Protein 2O8L (pdb70)

Foldseek 3Di:
DAFPQAAKDWDQVQQPPLNQQWKWKWQQDVVHTAIAIWGFFAQFKIKFFQVNCVVNVPPQQSIKIAGSQAADVRGPLDIWTWDDKAHDPDPFGMIMTGTQQDPVRGTSCVSGPGAAAEQCPPADWFAKKWFWHFAPVDHGRIIMIWIFTWHDDDQQKTWTRTDGHRNHGHTFIAGPVSHGQFGWHADDPHPTTMTGGCYPVNVVVCVVPHVGGHYD

B-factor: mean 10.42, std 6.68, range [2.0, 49.7]

Solvent-accessible surface area: 8865 Å² total; per-residue (Å²): 38,81,8,138,42,73,46,34,90,73,19,88,83,2,63,92,57,39,39,6,4,0,0,2,0,31,0,73,12,137,118,38,75,72,61,0,0,0,0,0,0,0,80,36,3,0,0,0,0,37,61,0,5,70,14,8,127,69,66,34,84,7,0,49,0,21,0,0,0,39,57,111,110,54,50,64,24,30,24,4,41,0,80,98,47,42,94,6,107,25,171,15,31,0,0,1,0,57,8,28,63,24,170,119,118,107,38,0,8,108,43,9,156,33,6,34,0,5,62,16,96,114,21,104,57,98,43,81,4,23,0,0,0,3,4,37,76,56,89,72,3,4,0,34,22,2,70,10,81,0,65,66,48,134,53,50,38,1,36,0,44,0,0,1,20,62,3,3,11,0,0,0,0,1,18,126,131,61,19,0,0,0,0,2,79,17,21,51,89,132,120,39,0,0,1,3,19,0,33,112,74,0,35,75,20,0,103,155,37,2,157,54,20,75,25,77

InterPro domains:
  IPR000126 Serine proteases, V8 family, serine active site [PS00673] (232-242)
  IPR008256 Peptidase S1B [PR00839] (76-93)
  IPR008256 Peptidase S1B [PR00839] (104-121)
  IPR008256 Peptidase S1B [PR00839] (193-206)
  IPR008256 Peptidase S1B [PR00839] (226-242)
  IPR008256 Peptidase S1B [PR00839] (243-255)
  IPR008353 Peptidase S1B, exfoliative toxin [PR01774] (89-110)
  IPR008353 Peptidase S1B, exfoliative toxin [PR01774] (111-135)
  IPR008353 Peptidase S1B, exfoliative toxin [PR01774] (228-252)
  IPR009003 Peptidase S1, PA clan [SSF50494] (70-282)
  IPR028301 Serine proteases, V8 family, histidine active site [PS00672] (105-119)
  IPR050966 Glutamyl Endopeptidase [PTHR15462] (18-284)

Secondary structure (DSSP, 8-state):
---S---EEEESSTTSGGGTTEEEEEEEETTEEEEEEEEEEETTEEEE-HHHHHTTTT-GGGEEEEET--BTTB-TT--EEEEEEEE-SSSS--EEEEE---TTS--TTTSSPPPEEP--TT--TT-EEEEEE--TTSSTT-EEEEEEEEEEEETTEEEES----TT-TTPEEE-TTS-EEEEEEEEETTTEEEEEE--HHHHHHHHHH-TT-EE-

Sequence (216 aa):
VILPNNDRHQITDTTNGHYAPVTYIQVEAPTGTFIASGVVVGKDTLLTNKHVVDATHGDPHALKAFPSAINQDNYPNGGFTAEQITKYSGEGDLAIVKFSPNEQNKHIGEVVKPATMSNNAETQTNQNITVTGYPGDKPVATMWESKGKITYLKGEAMQYDLSTTGGNSGSPVFNEKNEVIGIHWGGVPNEFNGAVFINENVRNFLKQNIEDINFA

Radius of gyration: 15.1 Å; Cα contacts (8 Å, |Δi|>4): 658; chains: 1; bounding box: 34×36×38 Å

Nearest PDB structures (foldseek):
  1wcz-assembly1_A  TM=1.001E+00  e=1.487E-41  Staphylococcus aureus
  1qy6-assembly1_A  TM=9.953E-01  e=3.955E-41  Staphylococcus aureus subsp. aureus Mu50
  4jcn-assembly1_A  TM=9.914E-01  e=9.455E-33  Staphylococcus epidermidis ATCC 12228
  6u1b-assembly1_A  TM=9.912E-01  e=2.023E-32  Staphylococcus epidermidis ATCC 12228
  6q24-assembly1_A  TM=9.759E-01  e=2.901E-31  Staphylococcus epidermidis ATCC 12228

CATH classification: 2.40.10.10 (+1 more: 2.40.10.10)

Organism: Staphylococcus aureus (strain Mu50 / ATCC 700699) (NCBI:txid158878)

Structure (mmCIF, N/CA/C/O backbone):
data_2O8L
#
_entry.id   2O8L
#
_cell.length_a   59.430
_cell.length_b   59.430
_cell.length_c   214.010
_cell.angle_alpha   90.00
_cell.angle_beta   90.00
_cell.angle_gamma   120.00
#
_symmetry.space_group_name_H-M   'P 65 2 2'
#
loop_
_entity.id
_entity.type
_entity.pdbx_description
1 polymer 'V8 protease'
2 non-polymer 'POTASSIUM ION'
3 water water
#
loop_
_atom_site.group_PDB
_atom_site.id
_atom_site.type_symbol
_atom_site.label_atom_id
_atom_site.label_alt_id
_atom_site.label_comp_id
_atom_site.label_asym_id
_atom_site.label_entity_id
_atom_site.label_seq_id
_atom_site.pdbx_PDB_ins_code
_atom_site.Cartn_x
_atom_site.Cartn_y
_atom_site.Cartn_z
_atom_site.occupancy
_atom_site.B_iso_or_equiv
_atom_site.auth_seq_id
_atom_site.auth_comp_id
_atom_site.auth_asym_id
_atom_site.auth_atom_id
_atom_site.pdbx_PDB_model_num
ATOM 1 N N . VAL A 1 1 ? 26.345 8.539 29.625 1.00 6.32 1 VAL A N 1
ATOM 2 C CA . VAL A 1 1 ? 26.470 9.656 28.647 1.00 5.44 1 VAL A CA 1
ATOM 3 C C . VAL A 1 1 ? 25.648 9.453 27.426 1.00 5.89 1 VAL A C 1
ATOM 4 O O . VAL A 1 1 ? 25.314 8.355 27.030 1.00 5.54 1 VAL A O 1
ATOM 8 N N . ILE A 1 2 ? 25.376 10.562 26.751 1.00 7.15 2 ILE A N 1
ATOM 9 C CA . ILE A 1 2 ? 24.584 10.487 25.565 1.00 6.98 2 ILE A CA 1
ATOM 10 C C . ILE A 1 2 ? 25.536 10.233 24.439 1.00 8.31 2 ILE A C 1
ATOM 11 O O . ILE A 1 2 ? 26.567 10.945 24.291 1.00 9.29 2 ILE A O 1
ATOM 16 N N . LEU A 1 3 ? 25.189 9.284 23.587 1.00 8.58 3 LEU A N 1
ATOM 17 C CA . LEU A 1 3 ? 26.059 8.805 22.543 1.00 8.52 3 LEU A CA 1
ATOM 18 C C . LEU A 1 3 ? 25.269 8.970 21.244 1.00 8.30 3 LEU A C 1
ATOM 19 O O . LEU A 1 3 ? 24.083 9.163 21.265 1.00 9.49 3 LEU A O 1
ATOM 24 N N . PRO A 1 4 ? 25.934 8.862 20.098 1.00 10.07 4 PRO A N 1
ATOM 25 C CA . PRO A 1 4 ? 25.196 8.988 18.840 1.00 9.19 4 PRO A CA 1
ATOM 26 C C . PRO A 1 4 ? 24.046 8.091 18.744 1.00 9.38 4 PRO A C 1
ATOM 27 O O . PRO A 1 4 ? 23.000 8.557 18.247 1.00 10.75 4 PRO A O 1
ATOM 31 N N . ASN A 1 5 ? 24.112 6.912 19.351 1.00 9.18 5 ASN A N 1
ATOM 32 C CA . ASN A 1 5 ? 22.933 6.040 19.438 1.00 8.58 5 ASN A CA 1
ATOM 33 C C . ASN A 1 5 ? 22.242 6.469 20.710 1.00 9.29 5 ASN A C 1
ATOM 34 O O . ASN A 1 5 ? 22.749 6.227 21.851 1.00 8.07 5 ASN A O 1
ATOM 39 N N . ASN A 1 6 ? 21.115 7.141 20.562 1.00 8.88 6 ASN A N 1
ATOM 40 C CA . ASN A 1 6 ? 20.308 7.632 21.669 1.00 9.58 6 ASN A CA 1
ATOM 41 C C . ASN A 1 6 ? 18.945 7.111 21.449 1.00 9.07 6 ASN A C 1
ATOM 42 O O . ASN A 1 6 ? 18.134 7.796 20.799 1.00 9.44 6 ASN A O 1
ATOM 47 N N . ASP A 1 7 ? 18.716 5.823 21.819 1.00 6.94 7 ASP A N 1
ATOM 48 C CA . ASP A 1 7 ? 17.491 5.132 21.401 1.00 7.36 7 ASP A CA 1
ATOM 49 C C . ASP A 1 7 ? 16.821 4.810 22.733 1.00 6.58 7 ASP A C 1
ATOM 50 O O . ASP A 1 7 ? 17.153 3.783 23.307 1.00 6.85 7 ASP A O 1
ATOM 55 N N . ARG A 1 8 ? 15.929 5.645 23.206 1.00 8.16 8 ARG A N 1
ATOM 56 C CA . ARG A 1 8 ? 15.400 5.430 24.566 1.00 5.80 8 ARG A CA 1
ATOM 57 C C . ARG A 1 8 ? 13.924 5.501 24.470 1.00 7.82 8 ARG A C 1
ATOM 58 O O . ARG A 1 8 ? 13.361 6.424 23.871 1.00 8.79 8 ARG A O 1
ATOM 66 N N . HIS A 1 9 ? 13.277 4.618 25.192 1.00 5.68 9 HIS A N 1
ATOM 67 C CA . HIS A 1 9 ? 11.806 4.518 25.205 1.00 6.08 9 HIS A CA 1
ATOM 68 C C . HIS A 1 9 ? 11.409 4.515 26.638 1.00 8.23 9 HIS A C 1
ATOM 69 O O . HIS A 1 9 ? 11.938 3.755 27.455 1.00 6.47 9 HIS A O 1
ATOM 76 N N . GLN A 1 10 ? 10.366 5.236 26.911 1.00 7.86 10 GLN A N 1
ATOM 77 C CA . GLN A 1 10 ? 9.805 5.274 28.270 1.00 6.62 10 GLN A CA 1
ATOM 78 C C . GLN A 1 10 ? 8.973 4.072 28.470 1.00 8.29 10 GLN A C 1
ATOM 79 O O . GLN A 1 10 ? 8.267 3.642 27.550 1.00 8.10 10 GLN A O 1
ATOM 85 N N . ILE A 1 11 ? 9.200 3.403 29.621 1.00 6.96 11 ILE A N 1
ATOM 86 C CA . ILE A 1 11 ? 8.377 2.308 30.074 1.00 7.15 11 ILE A CA 1
ATOM 87 C C . ILE A 1 11 ? 7.396 2.864 31.025 1.00 9.57 11 ILE A C 1
ATOM 88 O O . ILE A 1 11 ? 7.728 3.397 32.072 1.00 9.69 11 ILE A O 1
ATOM 93 N N . THR A 1 12 ? 6.105 2.760 30.601 1.00 10.26 12 THR A N 1
ATOM 94 C CA . THR A 1 12 ? 5.043 3.158 31.499 1.00 12.51 12 THR A CA 1
ATOM 95 C C . THR A 1 12 ? 4.388 1.941 32.190 1.00 11.74 12 THR A C 1
ATOM 96 O O . THR A 1 12 ? 4.012 2.079 33.314 1.00 14.62 12 THR A O 1
ATOM 100 N N . ASP A 1 13 ? 4.360 0.825 31.535 1.00 11.87 13 ASP A N 1
ATOM 101 C CA . ASP A 1 13 ? 3.811 -0.402 32.185 1.00 11.71 13 ASP A CA 1
ATOM 102 C C . ASP A 1 13 ? 5.072 -1.041 32.800 1.00 7.76 13 ASP A C 1
ATOM 103 O O . ASP A 1 13 ? 5.593 -2.021 32.344 1.00 9.91 13 ASP A O 1
ATOM 108 N N . THR A 1 14 ? 5.463 -0.371 33.879 1.00 9.67 14 THR A N 1
ATOM 109 C CA . THR A 1 14 ? 6.771 -0.728 34.480 1.00 8.72 14 THR A CA 1
ATOM 110 C C . THR A 1 14 ? 6.781 -2.006 35.223 1.00 9.72 14 THR A C 1
ATOM 111 O O . THR A 1 14 ? 7.832 -2.599 35.480 1.00 8.89 14 THR A O 1
ATOM 115 N N . THR A 1 15 ? 5.582 -2.549 35.532 1.00 8.25 15 THR A N 1
ATOM 116 C CA . THR A 1 15 ? 5.555 -3.784 36.244 1.00 8.70 15 THR A CA 1
ATOM 117 C C . THR A 1 15 ? 5.282 -4.977 35.401 1.00 11.51 15 THR A C 1
ATOM 118 O O . THR A 1 15 ? 5.358 -6.124 35.901 1.00 13.22 15 THR A O 1
ATOM 122 N N . ASN A 1 16 ? 5.210 -4.729 34.086 1.00 13.65 16 ASN A N 1
ATOM 123 C CA . ASN A 1 16 ? 4.979 -5.823 33.215 1.00 14.57 16 ASN A CA 1
ATOM 124 C C . ASN A 1 16 ? 6.257 -6.483 32.790 1.00 13.77 16 ASN A C 1
ATOM 125 O O . ASN A 1 16 ? 7.185 -5.816 32.349 1.00 14.80 16 ASN A O 1
ATOM 130 N N . GLY A 1 17 ? 6.385 -7.756 33.065 1.00 14.17 17 GLY A N 1
ATOM 131 C CA . GLY A 1 17 ? 7.477 -8.504 32.473 1.00 13.48 17 GLY A CA 1
ATOM 132 C C . GLY A 1 17 ? 8.747 -8.063 33.105 1.00 13.04 17 GLY A C 1
ATOM 133 O O . GLY A 1 17 ? 8.804 -7.831 34.338 1.00 14.26 17 GLY A O 1
ATOM 134 N N . HIS A 1 18 ? 9.764 -8.007 32.250 1.00 11.85 18 HIS A N 1
ATOM 135 C CA . HIS A 1 18 ? 11.058 -7.951 32.789 1.00 8.88 18 HIS A CA 1
ATOM 136 C C . HIS A 1 18 ? 11.354 -6.608 33.447 1.00 7.02 18 HIS A C 1
ATOM 137 O O . HIS A 1 18 ? 12.372 -6.506 34.132 1.00 8.75 18 HIS A O 1
ATOM 144 N N . TYR A 1 19 ? 10.506 -5.599 33.225 1.00 6.00 19 TYR A N 1
ATOM 145 C CA . TYR A 1 19 ? 10.813 -4.256 33.698 1.00 6.51 19 TYR A CA 1
ATOM 146 C C . TYR A 1 19 ? 10.535 -4.146 35.199 1.00 6.66 19 TYR A C 1
ATOM 147 O O . TYR A 1 19 ? 11.046 -3.211 35.868 1.00 6.26 19 TYR A O 1
ATOM 156 N N . ALA A 1 20 ? 9.775 -5.067 35.746 1.00 6.48 20 ALA A N 1
ATOM 157 C CA . ALA A 1 20 ? 9.380 -4.820 37.125 1.00 6.95 20 ALA A CA 1
ATOM 158 C C . ALA A 1 20 ? 10.522 -4.670 38.118 1.00 5.69 20 ALA A C 1
ATOM 159 O O . ALA A 1 20 ? 10.387 -3.841 38.951 1.00 5.48 20 ALA A O 1
ATOM 161 N N . PRO A 1 21 ? 11.543 -5.534 38.053 1.00 5.02 21 PRO A N 1
ATOM 162 C CA . PRO A 1 21 ? 12.601 -5.307 39.029 1.00 4.72 21 PRO A CA 1
ATOM 163 C C . PRO A 1 21 ? 13.485 -4.122 38.706 1.00 5.01 21 PRO A C 1
ATOM 164 O O . PRO A 1 21 ? 14.348 -3.821 39.520 1.00 4.96 21 PRO A O 1
ATOM 168 N N . VAL A 1 22 ? 13.361 -3.440 37.586 1.00 4.72 22 VAL A N 1
ATOM 169 C CA . VAL A 1 22 ? 14.103 -2.227 37.357 1.00 3.11 22 VAL A CA 1
ATOM 170 C C . VAL A 1 22 ? 13.638 -1.217 38.326 1.00 3.74 22 VAL A C 1
ATOM 171 O O . VAL A 1 22 ? 12.463 -1.011 38.514 1.00 4.02 22 VAL A O 1
ATOM 175 N N . THR A 1 23 ? 14.580 -0.623 39.051 1.00 2.66 23 THR A N 1
ATOM 176 C CA . THR A 1 23 ? 14.283 0.122 40.256 1.00 3.76 23 THR A CA 1
ATOM 177 C C . THR A 1 23 ? 14.884 1.496 40.238 1.00 4.05 23 THR A C 1
ATOM 178 O O . THR A 1 23 ? 16.018 1.670 39.811 1.00 4.94 23 THR A O 1
ATOM 182 N N . TYR A 1 24 ? 14.105 2.452 40.744 1.00 5.05 24 TYR A N 1
ATOM 183 C CA . TYR A 1 24 ? 14.520 3.797 40.891 1.00 4.54 24 TYR A CA 1
ATOM 184 C C . TYR A 1 24 ? 15.024 3.967 42.340 1.00 5.10 24 TYR A C 1
ATOM 185 O O . TYR A 1 24 ? 14.438 3.494 43.319 1.00 5.60 24 TYR A O 1
ATOM 194 N N . ILE A 1 25 ? 16.176 4.598 42.444 1.00 4.48 25 ILE A N 1
ATOM 195 C CA . ILE A 1 25 ? 16.854 4.776 43.668 1.00 4.19 25 ILE A CA 1
ATOM 196 C C . ILE A 1 25 ? 16.995 6.232 43.965 1.00 4.37 25 ILE A C 1
ATOM 197 O O . ILE A 1 25 ? 17.448 7.018 43.134 1.00 4.97 25 ILE A O 1
ATOM 202 N N . GLN A 1 26 ? 16.635 6.643 45.163 1.00 5.01 26 GLN A N 1
ATOM 203 C CA . GLN A 1 26 ? 16.958 7.972 45.657 1.00 5.85 26 GLN A CA 1
ATOM 204 C C . GLN A 1 26 ? 17.777 7.762 46.904 1.00 7.01 26 GLN A C 1
ATOM 205 O O . GLN A 1 26 ? 17.283 7.156 47.854 1.00 6.67 26 GLN A O 1
ATOM 211 N N . VAL A 1 27 ? 18.994 8.294 46.956 1.00 6.87 27 VAL A N 1
ATOM 212 C CA . VAL A 1 27 ? 19.763 8.235 48.149 1.00 7.65 27 VAL A CA 1
ATOM 213 C C . VAL A 1 27 ? 19.542 9.594 48.755 1.00 8.38 27 VAL A C 1
ATOM 214 O O . VAL A 1 27 ? 20.063 10.644 48.278 1.00 8.33 27 VAL A O 1
ATOM 218 N N . GLU A 1 28 ? 18.779 9.602 49.821 1.00 9.14 28 GLU A N 1
ATOM 219 C CA . GLU A 1 28 ? 18.347 10.823 50.463 1.00 9.75 28 GLU A CA 1
ATOM 220 C C . GLU A 1 28 ? 19.282 11.242 51.492 1.00 11.19 28 GLU A C 1
ATOM 221 O O . GLU A 1 28 ? 18.992 11.169 52.712 1.00 13.63 28 GLU A O 1
ATOM 227 N N . ALA A 1 29 ? 20.420 11.779 51.064 1.00 10.78 29 ALA A N 1
ATOM 228 C CA . ALA A 1 29 ? 21.417 12.309 52.019 1.00 12.34 29 ALA A CA 1
ATOM 229 C C . ALA A 1 29 ? 21.047 13.738 52.404 1.00 14.88 29 ALA A C 1
ATOM 230 O O . ALA A 1 29 ? 20.285 14.383 51.689 1.00 14.28 29 ALA A O 1
ATOM 232 N N . PRO A 1 30 ? 21.493 14.198 53.568 1.00 15.34 30 PRO A N 1
ATOM 233 C CA . PRO A 1 30 ? 21.111 15.539 53.980 1.00 17.02 30 PRO A CA 1
ATOM 234 C C . PRO A 1 30 ? 21.706 16.551 53.005 1.00 14.91 30 PRO A C 1
ATOM 235 O O . PRO A 1 30 ? 21.078 17.616 52.838 1.00 18.25 30 PRO A O 1
ATOM 239 N N . THR A 1 31 ? 22.737 16.200 52.256 1.00 10.66 31 THR A N 1
ATOM 240 C CA . THR A 1 31 ? 23.393 17.140 51.361 1.00 11.27 31 THR A CA 1
ATOM 241 C C . THR A 1 31 ? 22.703 17.207 50.024 1.00 9.03 31 THR A C 1
ATOM 242 O O . THR A 1 31 ? 23.049 18.053 49.159 1.00 8.05 31 THR A O 1
ATOM 246 N N . GLY A 1 32 ? 21.753 16.319 49.816 1.00 8.89 32 GLY A N 1
ATOM 247 C CA . GLY A 1 32 ? 21.048 16.268 48.560 1.00 7.89 32 GLY A CA 1
ATOM 248 C C . GLY A 1 32 ? 20.647 14.874 48.189 1.00 9.32 32 GLY A C 1
ATOM 249 O O . GLY A 1 32 ? 21.082 13.962 48.907 1.00 11.26 32 GLY A O 1
ATOM 250 N N . THR A 1 33 ? 19.891 14.688 47.145 1.00 8.13 33 THR A N 1
ATOM 251 C CA . THR A 1 33 ? 19.405 13.384 46.849 1.00 7.30 33 THR A CA 1
ATOM 252 C C . THR A 1 33 ? 20.115 12.883 45.605 1.00 8.19 33 THR A C 1
ATOM 253 O O . THR A 1 33 ? 20.067 13.509 44.543 1.00 8.88 33 THR A O 1
ATOM 257 N N . PHE A 1 34 ? 20.737 11.728 45.759 1.00 6.44 34 PHE A N 1
ATOM 258 C CA . PHE A 1 34 ? 21.445 11.134 44.650 1.00 7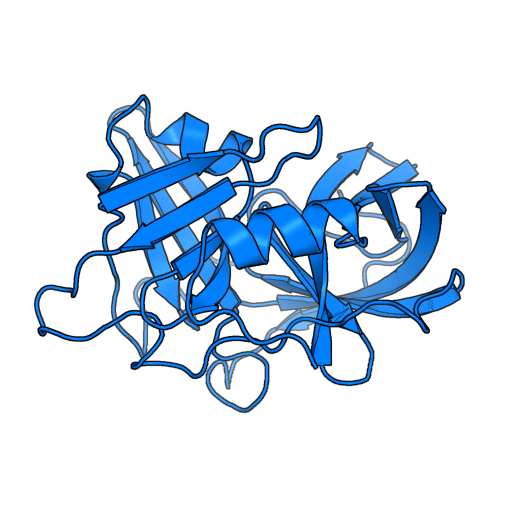.68 34 PHE A CA 1
ATOM 259 C C . PHE A 1 34 ? 20.459 10.217 43.976 1.00 6.46 34 PHE A C 1
ATOM 260 O O . PHE A 1 34 ? 19.939 9.325 44.578 1.00 8.21 34 PHE A O 1
ATOM 268 N N . ILE A 1 35 ? 20.167 10.452 42.723 1.00 4.38 35 ILE A N 1
ATOM 269 C CA . ILE A 1 35 ? 19.227 9.554 42.023 1.00 4.33 35 ILE A CA 1
ATOM 270 C C . ILE A 1 35 ? 20.002 8.544 41.263 1.00 5.10 35 ILE A C 1
ATOM 271 O O . ILE A 1 35 ? 21.034 8.814 40.699 1.00 5.13 35 ILE A O 1
ATOM 276 N N . ALA A 1 36 ? 19.452 7.339 41.221 1.00 4.51 36 ALA A N 1
ATOM 277 C CA . ALA A 1 36 ? 20.108 6.200 40.575 1.00 3.93 36 ALA A CA 1
ATOM 278 C C . ALA A 1 36 ? 19.113 5.175 40.181 1.00 3.68 36 ALA A C 1
ATOM 279 O O . ALA A 1 36 ? 17.862 5.424 40.260 1.00 3.76 36 ALA A O 1
ATOM 281 N N . SER A 1 37 ? 19.624 4.034 39.760 1.00 4.20 37 SER A N 1
ATOM 282 C CA . SER A 1 37 ? 18.827 2.942 39.326 1.00 4.96 37 SER A CA 1
ATOM 283 C C . SER A 1 37 ? 19.375 1.739 39.959 1.00 4.45 37 SER A C 1
ATOM 284 O O . SER A 1 37 ? 20.433 1.718 40.597 1.00 4.27 37 SER A O 1
ATOM 287 N N . GLY A 1 38 ? 18.643 0.653 39.759 1.00 2.88 38 GLY A N 1
ATOM 288 C CA . GLY A 1 38 ? 19.161 -0.603 40.248 1.00 3.25 38 GLY A CA 1
ATOM 289 C C . GLY A 1 38 ? 18.239 -1.683 39.731 1.00 4.31 38 GLY A C 1
ATOM 290 O O . GLY A 1 38 ? 17.280 -1.407 39.041 1.00 4.69 38 GLY A O 1
ATOM 291 N N . VAL A 1 39 ? 18.546 -2.917 40.085 1.00 3.62 39 VAL A N 1
ATOM 292 C CA . VAL A 1 39 ? 17.678 -4.023 39.677 1.00 3.45 39 VAL A CA 1
ATOM 293 C C . VAL A 1 39 ? 17.507 -4.970 40.831 1.00 2.51 39 VAL A C 1
ATOM 294 O O . VAL A 1 39 ? 18.476 -5.341 41.481 1.00 3.59 39 VAL A O 1
ATOM 298 N N . VAL A 1 40 ? 16.287 -5.310 41.137 1.00 3.60 40 VAL A N 1
ATOM 299 C CA . VAL A 1 40 ? 16.022 -6.266 42.162 1.00 4.25 40 VAL A CA 1
ATOM 300 C C . VAL A 1 40 ? 16.448 -7.610 41.649 1.00 5.41 40 VAL A C 1
ATOM 301 O O . VAL A 1 40 ? 16.026 -8.030 40.571 1.00 5.10 40 VAL A O 1
ATOM 305 N N . VAL A 1 41 ? 17.281 -8.288 42.471 1.00 5.14 41 VAL A N 1
ATOM 306 C CA . VAL A 1 41 ? 17.769 -9.611 42.081 1.00 5.49 41 VAL A CA 1
ATOM 307 C C . VAL A 1 41 ? 17.449 -10.714 43.122 1.00 5.22 41 VAL A C 1
ATOM 308 O O . VAL A 1 41 ? 17.801 -11.838 42.872 1.00 8.22 41 VAL A O 1
ATOM 312 N N . GLY A 1 42 ? 16.782 -10.349 44.208 1.00 5.58 42 GLY A N 1
ATOM 313 C CA . GLY A 1 42 ? 16.432 -11.386 45.148 1.00 4.09 42 GLY A CA 1
ATOM 314 C C . GLY A 1 42 ? 15.302 -10.808 45.955 1.00 5.30 42 GLY A C 1
ATOM 315 O O . GLY A 1 42 ? 14.914 -9.679 45.837 1.00 5.75 42 GLY A O 1
ATOM 316 N N . LYS A 1 43 ? 14.803 -11.634 46.871 1.00 6.81 43 LYS A N 1
ATOM 317 C CA . LYS A 1 43 ? 13.722 -11.211 47.752 1.00 6.09 43 LYS A CA 1
ATOM 318 C C . LYS A 1 43 ? 13.969 -9.894 48.453 1.00 5.73 43 LYS A C 1
ATOM 319 O O . LYS A 1 43 ? 13.057 -9.115 48.686 1.00 6.56 43 LYS A O 1
ATOM 325 N N . ASP A 1 44 ? 15.209 -9.676 48.777 1.00 6.08 44 ASP A N 1
ATOM 326 C CA . ASP A 1 44 ? 15.579 -8.503 49.554 1.00 5.48 44 ASP A CA 1
ATOM 327 C C . ASP A 1 44 ? 16.703 -7.676 48.929 1.00 5.29 44 ASP A C 1
ATOM 328 O O . ASP A 1 44 ? 17.220 -6.806 49.611 1.00 5.72 44 ASP A O 1
ATOM 333 N N . THR A 1 45 ? 17.044 -8.021 47.678 1.00 4.92 45 THR A N 1
ATOM 334 C CA . THR A 1 45 ? 18.333 -7.626 47.204 1.00 4.70 45 THR A CA 1
ATOM 335 C C . THR A 1 45 ? 18.218 -6.970 45.864 1.00 5.15 45 THR A C 1
ATOM 336 O O . THR A 1 45 ? 17.447 -7.390 44.981 1.00 5.30 45 THR A O 1
ATOM 340 N N . LEU A 1 46 ? 18.988 -5.936 45.749 1.00 5.05 46 LEU A N 1
ATOM 341 C CA . LEU A 1 46 ? 19.086 -5.209 44.493 1.00 6.13 46 LEU A CA 1
ATOM 342 C C . LEU A 1 46 ? 20.514 -4.931 44.215 1.00 5.07 46 LEU A C 1
ATOM 343 O O . LEU A 1 46 ? 21.354 -4.893 45.109 1.00 4.34 46 LEU A O 1
ATOM 348 N N . LEU A 1 47 ? 20.839 -4.825 42.939 1.00 3.73 47 LEU A N 1
ATOM 349 C CA . LEU A 1 47 ? 22.162 -4.445 42.533 1.00 3.55 47 LEU A CA 1
ATOM 350 C C . LEU A 1 47 ? 22.120 -3.039 42.048 1.00 3.94 47 LEU A C 1
ATOM 351 O O . LEU A 1 47 ? 21.240 -2.614 41.330 1.00 3.98 47 LEU A O 1
ATOM 356 N N . THR A 1 48 ? 23.172 -2.335 42.343 1.00 3.57 48 THR A N 1
ATOM 357 C CA . THR A 1 48 ? 23.389 -0.989 41.812 1.00 2.77 48 THR A CA 1
ATOM 358 C C . THR A 1 48 ? 24.895 -0.744 41.838 1.00 3.38 48 THR A C 1
ATOM 359 O O . THR A 1 48 ? 25.636 -1.721 41.817 1.00 3.41 48 THR A O 1
ATOM 363 N N . ASN A 1 49 ? 25.371 0.510 41.741 1.00 2.81 49 ASN A N 1
ATOM 364 C CA . ASN A 1 49 ? 26.744 0.777 41.725 1.00 3.55 49 ASN A CA 1
ATOM 365 C C . ASN A 1 49 ? 27.263 1.089 43.100 1.00 3.94 49 ASN A C 1
ATOM 366 O O . ASN A 1 49 ? 26.557 1.552 44.001 1.00 4.55 49 ASN A O 1
ATOM 371 N N . LYS A 1 50 ? 28.585 0.893 43.247 1.00 4.41 50 LYS A N 1
ATOM 372 C CA . LYS A 1 50 ? 29.271 1.422 44.380 1.00 4.61 50 LYS A CA 1
ATOM 373 C C . LYS A 1 50 ? 29.060 2.905 44.575 1.00 5.10 50 LYS A C 1
ATOM 374 O O . LYS A 1 50 ? 28.880 3.384 45.682 1.00 4.84 50 LYS A O 1
ATOM 380 N N . HIS A 1 51 ? 29.121 3.646 43.475 1.00 4.70 51 HIS A N 1
ATOM 381 C CA . HIS A 1 51 ? 29.101 5.068 43.681 1.00 4.46 51 HIS A CA 1
ATOM 382 C C . HIS A 1 51 ? 27.741 5.468 44.126 1.00 5.55 51 HIS A C 1
ATOM 383 O O . HIS A 1 51 ? 27.577 6.522 44.701 1.00 6.91 51 HIS A O 1
ATOM 390 N N . VAL A 1 52 ? 26.740 4.658 43.834 1.00 4.87 52 VAL A N 1
ATOM 391 C CA . VAL A 1 52 ? 25.414 4.957 44.354 1.00 5.66 52 VAL A CA 1
ATOM 392 C C . VAL A 1 52 ? 25.318 4.768 45.887 1.00 7.22 52 VAL A C 1
ATOM 393 O O . VAL A 1 52 ? 24.899 5.632 46.619 1.00 7.64 52 VAL A O 1
ATOM 397 N N . VAL A 1 53 ? 25.799 3.613 46.361 1.00 6.26 53 VAL A N 1
ATOM 398 C CA . VAL A 1 53 ? 25.730 3.390 47.725 1.00 6.77 53 VAL A CA 1
ATOM 399 C C . VAL A 1 53 ? 26.679 4.304 48.470 1.00 4.75 53 VAL A C 1
ATOM 400 O O . VAL A 1 53 ? 26.385 4.662 49.602 1.00 6.45 53 VAL A O 1
ATOM 404 N N . ASP A 1 54 ? 27.772 4.680 47.879 1.00 6.16 54 ASP A N 1
ATOM 405 C CA . ASP A 1 54 ? 28.649 5.697 48.564 1.00 6.05 54 ASP A CA 1
ATOM 406 C C . ASP A 1 54 ? 27.903 6.943 48.906 1.00 8.73 54 ASP A C 1
ATOM 407 O O . ASP A 1 54 ? 28.168 7.549 49.920 1.00 10.42 54 ASP A O 1
ATOM 412 N N . ALA A 1 55 ? 26.887 7.251 48.148 1.00 7.47 55 ALA A N 1
ATOM 413 C CA . ALA A 1 55 ? 26.151 8.529 48.380 1.00 8.17 55 ALA A CA 1
ATOM 414 C C . ALA A 1 55 ? 25.383 8.492 49.697 1.00 9.79 55 ALA A C 1
ATOM 415 O O . ALA A 1 55 ? 24.833 9.528 50.198 1.00 10.50 55 ALA A O 1
ATOM 417 N N . THR A 1 56 ? 25.308 7.341 50.383 1.00 8.86 56 THR A N 1
ATOM 418 C CA . THR A 1 56 ? 24.564 7.226 51.603 1.00 8.69 56 THR A CA 1
ATOM 419 C C . THR A 1 56 ? 25.429 7.746 52.748 1.00 10.41 56 THR A C 1
ATOM 420 O O . THR A 1 56 ? 24.932 7.854 53.833 1.00 12.55 56 THR A O 1
ATOM 424 N N . HIS A 1 57 ? 26.683 8.062 52.454 1.00 13.77 57 HIS A N 1
ATOM 425 C CA . HIS A 1 57 ? 27.645 8.332 53.536 1.00 16.55 57 HIS A CA 1
ATOM 426 C C . HIS A 1 57 ? 27.522 7.394 54.751 1.00 17.11 57 HIS A C 1
ATOM 427 O O . HIS A 1 57 ? 27.545 7.830 55.957 1.00 19.29 57 HIS A O 1
ATOM 434 N N . GLY A 1 58 ? 27.351 6.110 54.474 1.00 15.44 58 GLY A N 1
ATOM 435 C CA . GLY A 1 58 ? 27.393 5.113 55.503 1.00 14.61 58 GLY A CA 1
ATOM 436 C C . GLY A 1 58 ? 26.093 4.905 56.168 1.00 15.57 58 GLY A C 1
ATOM 437 O O . GLY A 1 58 ? 25.951 4.074 57.011 1.00 15.85 58 GLY A O 1
ATOM 438 N N . ASP A 1 59 ? 25.069 5.639 55.750 1.00 14.51 59 ASP A N 1
ATOM 439 C CA . ASP A 1 59 ? 23.774 5.361 56.290 1.00 12.26 59 ASP A CA 1
ATOM 440 C C . ASP A 1 59 ? 22.868 4.614 55.284 1.00 12.22 59 ASP A C 1
ATOM 441 O O . ASP A 1 59 ? 22.347 5.247 54.381 1.00 12.12 59 ASP A O 1
ATOM 446 N N . PRO A 1 60 ? 22.788 3.296 55.419 1.00 11.54 60 PRO A N 1
ATOM 447 C CA . PRO A 1 60 ? 22.067 2.562 54.369 1.00 11.49 60 PRO A CA 1
ATOM 448 C C . PRO A 1 60 ? 20.616 3.010 54.335 1.00 10.03 60 PRO A C 1
ATOM 449 O O . PRO A 1 60 ? 19.972 2.917 53.291 1.00 10.90 60 PRO A O 1
ATOM 453 N N . HIS A 1 61 ? 20.092 3.517 55.453 1.00 9.96 61 HIS A N 1
ATOM 454 C CA . HIS A 1 61 ? 18.718 3.989 55.399 1.00 9.96 61 HIS A CA 1
ATOM 455 C C . HIS A 1 61 ? 18.466 5.120 54.432 1.00 8.53 61 HIS A C 1
ATOM 456 O O . HIS A 1 61 ? 17.282 5.399 54.149 1.00 9.61 61 HIS A O 1
ATOM 463 N N . ALA A 1 62 ? 19.532 5.798 54.052 1.00 7.23 62 ALA A N 1
ATOM 464 C CA . ALA A 1 62 ? 19.384 6.884 53.100 1.00 8.14 62 ALA A CA 1
ATOM 465 C C . ALA A 1 62 ? 18.994 6.422 51.744 1.00 7.82 62 ALA A C 1
ATOM 466 O O . ALA A 1 62 ? 18.416 7.146 50.977 1.00 7.62 62 ALA A O 1
ATOM 468 N N . LEU A 1 63 ? 19.299 5.175 51.458 1.00 6.38 63 LEU A N 1
ATOM 469 C CA . LEU A 1 63 ? 18.971 4.619 50.122 1.00 5.14 63 LEU A CA 1
ATOM 470 C C . LEU A 1 63 ? 17.580 4.062 50.113 1.00 5.33 63 LEU A C 1
ATOM 471 O O . LEU A 1 63 ? 17.282 3.102 50.761 1.00 5.04 63 LEU A O 1
ATOM 476 N N . LYS A 1 64 ? 16.745 4.754 49.367 1.00 4.64 64 LYS A N 1
ATOM 477 C CA . LYS A 1 64 ? 15.394 4.353 49.082 1.00 6.67 64 LYS A CA 1
ATOM 478 C C . LYS A 1 64 ? 15.301 3.804 47.709 1.00 6.70 64 LYS A C 1
ATOM 479 O O . LYS A 1 64 ? 15.829 4.391 46.743 1.00 4.60 64 LYS A O 1
ATOM 485 N N . ALA A 1 65 ? 14.524 2.738 47.588 1.00 6.13 65 ALA A N 1
ATOM 486 C CA . ALA A 1 65 ? 14.411 2.093 46.292 1.00 6.03 65 ALA A CA 1
ATOM 487 C C . ALA A 1 65 ? 12.952 1.929 45.974 1.00 6.08 65 ALA A C 1
ATOM 488 O O . ALA A 1 65 ? 12.218 1.509 46.825 1.00 5.86 65 ALA A O 1
ATOM 490 N N . PHE A 1 66 ? 12.599 2.186 44.726 1.00 4.83 66 PHE A N 1
ATOM 491 C CA . PHE A 1 66 ? 11.219 2.115 44.308 1.00 5.63 66 PHE A CA 1
ATOM 492 C C . PHE A 1 66 ? 11.142 1.263 43.097 1.00 6.32 66 PHE A C 1
ATOM 493 O O . PHE A 1 66 ? 11.383 1.739 41.986 1.00 5.60 66 PHE A O 1
ATOM 501 N N . PRO A 1 67 ? 10.934 -0.029 43.265 1.00 5.63 67 PRO A N 1
ATOM 502 C CA . PRO A 1 67 ? 10.854 -0.860 42.116 1.00 5.74 67 PRO A CA 1
ATOM 503 C C . PRO A 1 67 ? 9.796 -0.418 41.156 1.00 6.69 67 PRO A C 1
ATOM 504 O O . PRO A 1 67 ? 8.645 -0.202 41.588 1.00 6.79 67 PRO A O 1
ATOM 508 N N . SER A 1 68 ? 10.162 -0.375 39.880 1.00 5.88 68 SER A N 1
ATOM 509 C CA . SER A 1 68 ? 9.135 -0.094 38.848 1.00 6.14 68 SER A CA 1
ATOM 510 C C . SER A 1 68 ? 8.539 1.225 39.090 1.00 7.79 68 SER A C 1
ATOM 511 O O . SER A 1 68 ? 7.349 1.403 38.660 1.00 7.61 68 SER A O 1
ATOM 514 N N . ALA A 1 69 ? 9.176 2.192 39.699 1.00 7.11 69 ALA A N 1
ATOM 515 C CA . ALA A 1 69 ? 8.633 3.498 39.694 1.00 7.08 69 ALA A CA 1
ATOM 516 C C . ALA A 1 69 ? 8.219 3.940 38.318 1.00 5.69 69 ALA A C 1
ATOM 517 O O . ALA A 1 69 ? 8.907 3.650 37.284 1.00 6.08 69 ALA A O 1
ATOM 519 N N . ILE A 1 70 ? 7.040 4.518 38.203 1.00 7.92 70 ILE A N 1
ATOM 520 C CA . 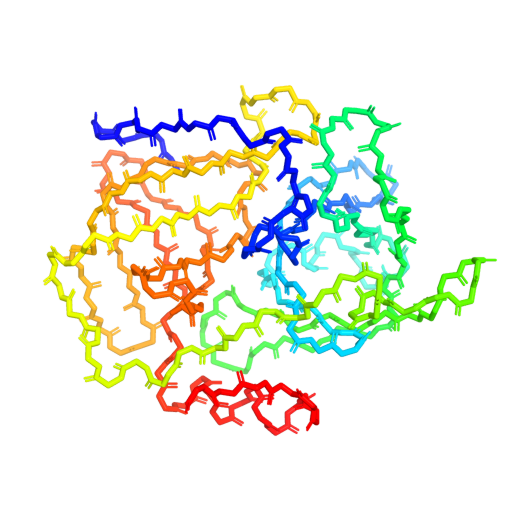ILE A 1 70 ? 6.520 4.987 36.901 1.00 7.47 70 ILE A CA 1
ATOM 521 C C . ILE A 1 70 ? 6.834 6.436 36.667 1.00 7.92 70 ILE A C 1
ATOM 522 O O . ILE A 1 70 ? 7.149 6.821 35.522 1.00 9.05 70 ILE A O 1
ATOM 527 N N . ASN A 1 71 ? 6.642 7.258 37.650 1.00 8.83 71 ASN A N 1
ATOM 528 C CA . ASN A 1 71 ? 7.019 8.634 37.591 1.00 9.22 71 ASN A CA 1
ATOM 529 C C . ASN A 1 71 ? 6.987 9.231 38.952 1.00 10.74 71 ASN A C 1
ATOM 530 O O . ASN A 1 71 ? 6.930 8.491 39.907 1.00 12.49 71 ASN A O 1
ATOM 535 N N . GLN A 1 72 ? 7.168 10.538 39.013 1.00 13.52 72 GLN A N 1
ATOM 536 C CA . GLN A 1 72 ? 7.391 11.239 40.272 1.00 16.00 72 GLN A CA 1
ATOM 537 C C . GLN A 1 72 ? 6.347 10.890 41.290 1.00 17.23 72 GLN A C 1
ATOM 538 O O . GLN A 1 72 ? 5.179 10.827 40.972 1.00 19.55 72 GLN A O 1
ATOM 544 N N . ASP A 1 73 ? 6.798 10.537 42.469 1.00 18.57 73 ASP A N 1
ATOM 545 C CA . ASP A 1 73 ? 5.896 10.033 43.502 1.00 21.41 73 ASP A CA 1
ATOM 546 C C . ASP A 1 73 ? 4.837 9.056 43.001 1.00 21.96 73 ASP A C 1
ATOM 547 O O . ASP A 1 73 ? 3.699 9.073 43.474 1.00 25.12 73 ASP A O 1
ATOM 552 N N . ASN A 1 74 ? 5.180 8.245 41.998 1.00 20.86 74 ASN A N 1
ATOM 553 C CA . ASN A 1 74 ? 4.229 7.283 41.444 1.00 18.30 74 ASN A CA 1
ATOM 554 C C . ASN A 1 74 ? 4.908 5.900 41.405 1.00 17.14 74 ASN A C 1
ATOM 555 O O . ASN A 1 74 ? 5.577 5.478 40.416 1.00 15.76 74 ASN A O 1
ATOM 560 N N . TYR A 1 75 ? 4.749 5.236 42.527 1.00 14.72 75 TYR A N 1
ATOM 561 C CA . TYR A 1 75 ? 5.618 4.117 42.882 1.00 14.09 75 TYR A CA 1
ATOM 562 C C . TYR A 1 75 ? 4.692 2.946 43.121 1.00 13.12 75 TYR A C 1
ATOM 563 O O . TYR A 1 75 ? 4.277 2.767 44.234 1.00 12.38 75 TYR A O 1
ATOM 572 N N . PRO A 1 76 ? 4.431 2.129 42.120 1.00 12.34 76 PRO A N 1
ATOM 573 C CA . PRO A 1 76 ? 3.345 1.167 42.260 1.00 11.57 76 PRO A CA 1
ATOM 574 C C . PRO A 1 76 ? 3.628 0.139 43.292 1.00 11.73 76 PRO A C 1
ATOM 575 O O . PRO A 1 76 ? 2.750 -0.522 43.792 1.00 14.34 76 PRO A O 1
ATOM 579 N N . ASN A 1 77 ? 4.910 -0.065 43.562 1.00 11.47 77 ASN A N 1
ATOM 580 C CA . ASN A 1 77 ? 5.339 -1.062 44.517 1.00 11.68 77 ASN A CA 1
ATOM 581 C C . ASN A 1 77 ? 5.809 -0.442 45.823 1.00 11.26 77 ASN A C 1
ATOM 582 O O . ASN A 1 77 ? 6.383 -1.153 46.688 1.00 14.38 77 ASN A O 1
ATOM 587 N N . GLY A 1 78 ? 5.576 0.849 45.983 1.00 11.04 78 GLY A N 1
ATOM 588 C CA . GLY A 1 78 ? 6.033 1.544 47.171 1.00 11.45 78 GLY A CA 1
ATOM 589 C C . GLY A 1 78 ? 7.544 1.703 47.145 1.00 9.09 78 GLY A C 1
ATOM 590 O O . GLY A 1 78 ? 8.209 1.486 46.107 1.00 10.00 78 GLY A O 1
ATOM 591 N N . GLY A 1 79 ? 8.073 1.979 48.327 1.00 9.80 79 GLY A N 1
ATOM 592 C CA . GLY A 1 79 ? 9.464 2.199 48.460 1.00 10.02 79 GLY A CA 1
ATOM 593 C C . GLY A 1 79 ? 10.044 1.320 49.513 1.00 7.82 79 GLY A C 1
ATOM 594 O O . GLY A 1 79 ? 9.315 0.776 50.381 1.00 7.92 79 GLY A O 1
ATOM 595 N N . PHE A 1 80 ? 11.355 1.130 49.429 1.00 6.00 80 PHE A N 1
ATOM 596 C CA . PHE A 1 80 ? 12.046 0.283 50.398 1.00 6.29 80 PHE A CA 1
ATOM 597 C C . PHE A 1 80 ? 13.303 0.945 50.843 1.00 6.37 80 PHE A C 1
ATOM 598 O O . PHE A 1 80 ? 13.914 1.753 50.130 1.00 6.56 80 PHE A O 1
ATOM 606 N N . THR A 1 81 ? 13.700 0.671 52.065 1.00 7.67 81 THR A N 1
ATOM 607 C CA . THR A 1 81 ? 14.817 1.362 52.656 1.00 7.29 81 THR A CA 1
ATOM 608 C C . THR A 1 81 ? 15.923 0.343 52.855 1.00 6.55 81 THR A C 1
ATOM 609 O O . THR A 1 81 ? 15.725 -0.753 53.328 1.00 7.13 81 THR A O 1
ATOM 613 N N . ALA A 1 82 ? 17.113 0.686 52.366 1.00 5.53 82 ALA A N 1
ATOM 614 C CA . ALA A 1 82 ? 18.198 -0.242 52.460 1.00 5.50 82 ALA A CA 1
ATOM 615 C C . ALA A 1 82 ? 18.645 -0.453 53.864 1.00 7.95 82 ALA A C 1
ATOM 616 O O . ALA A 1 82 ? 18.526 0.422 54.694 1.00 8.33 82 ALA A O 1
ATOM 618 N N . GLU A 1 83 ? 19.146 -1.646 54.120 1.00 6.77 83 GLU A N 1
ATOM 619 C CA . GLU A 1 83 ? 19.627 -2.016 55.462 1.00 8.26 83 GLU A CA 1
ATOM 620 C C . GLU A 1 83 ? 21.061 -2.498 55.457 1.00 8.38 83 GLU A C 1
ATOM 621 O O . GLU A 1 83 ? 21.814 -2.268 56.433 1.00 9.08 83 GLU A O 1
ATOM 627 N N . GLN A 1 84 ? 21.520 -3.043 54.361 1.00 7.89 84 GLN A N 1
ATOM 628 C CA . GLN A 1 84 ? 22.867 -3.545 54.382 1.00 8.37 84 GLN A CA 1
ATOM 629 C C . GLN A 1 84 ? 23.411 -3.399 52.978 1.00 9.60 84 GLN A C 1
ATOM 630 O O . GLN A 1 84 ? 22.698 -3.635 52.000 1.00 10.37 84 GLN A O 1
ATOM 636 N N . ILE A 1 85 ? 24.596 -2.954 52.850 1.00 7.30 85 ILE A N 1
ATOM 637 C CA . ILE A 1 85 ? 25.230 -2.738 51.551 1.00 7.07 85 ILE A CA 1
ATOM 638 C C . ILE A 1 85 ? 26.497 -3.521 51.499 1.00 6.60 85 ILE A C 1
ATOM 639 O O . ILE A 1 85 ? 27.258 -3.552 52.466 1.00 9.33 85 ILE A O 1
ATOM 644 N N . THR A 1 86 ? 26.704 -4.254 50.448 1.00 6.80 86 THR A N 1
ATOM 645 C CA . THR A 1 86 ? 27.942 -5.009 50.259 1.00 6.11 86 THR A CA 1
ATOM 646 C C . THR A 1 86 ? 28.479 -4.598 48.915 1.00 5.31 86 THR A C 1
ATOM 647 O O . THR A 1 86 ? 27.900 -4.908 47.895 1.00 6.74 86 THR A O 1
ATOM 651 N N . LYS A 1 87 ? 29.616 -3.946 48.916 1.00 6.20 87 LYS A N 1
ATOM 652 C CA . LYS A 1 87 ? 30.272 -3.572 47.704 1.00 4.45 87 LYS A CA 1
ATOM 653 C C . LYS A 1 87 ? 30.987 -4.751 47.139 1.00 6.74 87 LYS A C 1
ATOM 654 O O . LYS A 1 87 ? 31.571 -5.533 47.850 1.00 9.50 87 LYS A O 1
ATOM 660 N N . TYR A 1 88 ? 31.014 -4.795 45.825 1.00 5.50 88 TYR A N 1
ATOM 661 C CA . TYR A 1 88 ? 31.815 -5.822 45.162 1.00 5.95 88 TYR A CA 1
ATOM 662 C C . TYR A 1 88 ? 33.280 -5.592 45.473 1.00 6.44 88 TYR A C 1
ATOM 663 O O . TYR A 1 88 ? 33.747 -4.493 45.498 1.00 7.10 88 TYR A O 1
ATOM 672 N N . SER A 1 89 ? 33.946 -6.743 45.712 1.00 7.76 89 SER A N 1
ATOM 673 C CA . SER A 1 89 ? 35.300 -6.645 46.104 1.00 9.19 89 SER A CA 1
ATOM 674 C C . SER A 1 89 ? 36.278 -6.298 44.994 1.00 8.66 89 SER A C 1
ATOM 675 O O . SER A 1 89 ? 37.446 -5.982 45.280 1.00 10.80 89 SER A O 1
ATOM 678 N N . GLY A 1 90 ? 35.883 -6.578 43.749 1.00 6.60 90 GLY A N 1
ATOM 679 C CA . GLY A 1 90 ? 36.701 -6.232 42.578 1.00 7.53 90 GLY A CA 1
ATOM 680 C C . GLY A 1 90 ? 36.597 -4.785 42.244 1.00 7.15 90 GLY A C 1
ATOM 681 O O . GLY A 1 90 ? 35.974 -3.984 42.978 1.00 7.97 90 GLY A O 1
ATOM 682 N N . GLU A 1 91 ? 37.138 -4.405 41.115 1.00 5.96 91 GLU A N 1
ATOM 683 C CA . GLU A 1 91 ? 37.139 -3.030 40.702 1.00 7.39 91 GLU A CA 1
ATOM 684 C C . GLU A 1 91 ? 35.771 -2.573 40.309 1.00 8.29 91 GLU A C 1
ATOM 685 O O . GLU A 1 91 ? 35.461 -1.439 40.536 1.00 8.51 91 GLU A O 1
ATOM 691 N N . GLY A 1 92 ? 34.991 -3.471 39.729 1.00 7.20 92 GLY A N 1
ATOM 692 C CA . GLY A 1 92 ? 33.713 -3.058 39.150 1.00 6.53 92 GLY A CA 1
ATOM 693 C C . GLY A 1 92 ? 32.858 -2.293 40.109 1.00 4.14 92 GLY A C 1
ATOM 694 O O . GLY A 1 92 ? 32.791 -2.597 41.308 1.00 4.49 92 GLY A O 1
ATOM 695 N N . ASP A 1 93 ? 32.232 -1.285 39.513 1.00 4.28 93 ASP A N 1
ATOM 696 C CA . ASP A 1 93 ? 31.337 -0.414 40.248 1.00 3.90 93 ASP A CA 1
ATOM 697 C C . ASP A 1 93 ? 30.026 -1.056 40.537 1.00 5.47 93 ASP A C 1
ATOM 698 O O . ASP A 1 93 ? 29.015 -0.766 39.901 1.00 5.70 93 ASP A O 1
ATOM 703 N N . LEU A 1 94 ? 30.019 -1.991 41.453 1.00 4.70 94 LEU A N 1
ATOM 704 C CA . LEU A 1 94 ? 28.884 -2.852 41.687 1.00 4.01 94 LEU A CA 1
ATOM 705 C C . LEU A 1 94 ? 28.688 -2.970 43.138 1.00 4.40 94 LEU A C 1
ATOM 706 O O . LEU A 1 94 ? 29.651 -3.158 43.882 1.00 4.73 94 LEU A O 1
ATOM 711 N N . ALA A 1 95 ? 27.479 -2.856 43.605 1.00 3.01 95 ALA A N 1
ATOM 712 C CA . ALA A 1 95 ? 27.149 -3.049 44.990 1.00 3.42 95 ALA A CA 1
ATOM 713 C C . ALA A 1 95 ? 25.858 -3.757 45.124 1.00 4.11 95 ALA A C 1
ATOM 714 O O . ALA A 1 95 ? 24.990 -3.638 44.316 1.00 3.85 95 ALA A O 1
ATOM 716 N N . ILE A 1 96 ? 25.780 -4.531 46.174 1.00 3.30 96 ILE A N 1
ATOM 717 C CA . ILE A 1 96 ? 24.616 -5.294 46.517 1.00 4.39 96 ILE A CA 1
ATOM 718 C C . ILE A 1 96 ? 23.927 -4.533 47.621 1.00 6.28 96 ILE A C 1
ATOM 719 O O . ILE A 1 96 ? 24.564 -4.128 48.592 1.00 5.06 96 ILE A O 1
ATOM 724 N N . VAL A 1 97 ? 22.625 -4.360 47.529 1.00 4.39 97 VAL A N 1
ATOM 725 C CA . VAL A 1 97 ? 21.888 -3.634 48.535 1.00 4.65 97 VAL A CA 1
ATOM 726 C C . VAL A 1 97 ? 20.790 -4.476 49.000 1.00 5.40 97 VAL A C 1
ATOM 727 O O . VAL A 1 97 ? 20.010 -4.982 48.168 1.00 4.48 97 VAL A O 1
ATOM 731 N N . LYS A 1 98 ? 20.742 -4.716 50.325 1.00 6.05 98 LYS A N 1
ATOM 732 C CA . LYS A 1 98 ? 19.661 -5.499 50.889 1.00 5.51 98 LYS A CA 1
ATOM 733 C C . LYS A 1 98 ? 18.771 -4.628 51.678 1.00 6.56 98 LYS A C 1
ATOM 734 O O . LYS A 1 98 ? 19.247 -3.708 52.285 1.00 5.20 98 LYS A O 1
ATOM 740 N N . PHE A 1 99 ? 17.485 -4.915 51.587 1.00 5.97 99 PHE A N 1
ATOM 741 C CA . PHE A 1 99 ? 16.457 -4.026 52.150 1.00 7.59 99 PHE A CA 1
ATOM 742 C C . PHE A 1 99 ? 15.753 -4.758 53.250 1.00 8.96 99 PHE A C 1
ATOM 743 O O . PHE A 1 99 ? 15.658 -5.981 53.292 1.00 10.08 99 PHE A O 1
ATOM 751 N N . SER A 1 100 ? 15.236 -3.934 54.132 1.00 10.08 100 SER A N 1
ATOM 752 C CA . SER A 1 100 ? 14.407 -4.442 55.151 1.00 10.72 100 SER A CA 1
ATOM 753 C C . SER A 1 100 ? 13.038 -4.524 54.480 1.00 10.84 100 SER A C 1
ATOM 754 O O . SER A 1 100 ? 12.801 -4.011 53.417 1.00 10.55 100 SER A O 1
ATOM 757 N N . PRO A 1 101 ? 12.130 -5.214 55.107 1.00 12.55 101 PRO A N 1
ATOM 758 C CA . PRO A 1 101 ? 10.750 -5.110 54.568 1.00 11.47 101 PRO A CA 1
ATOM 759 C C . PRO A 1 101 ? 10.282 -3.736 54.811 1.00 12.52 101 PRO A C 1
ATOM 760 O O . PRO A 1 101 ? 10.762 -3.071 55.735 1.00 14.71 101 PRO A O 1
ATOM 764 N N . ASN A 1 102 ? 9.385 -3.288 54.025 1.00 13.13 102 ASN A N 1
ATOM 765 C CA . ASN A 1 102 ? 9.073 -1.925 54.162 1.00 15.78 102 ASN A CA 1
ATOM 766 C C . ASN A 1 102 ? 7.943 -1.771 55.129 1.00 17.82 102 ASN A C 1
ATOM 767 O O . ASN A 1 102 ? 7.522 -2.761 55.767 1.00 17.65 102 ASN A O 1
ATOM 772 N N . GLU A 1 103 ? 7.414 -0.553 55.181 1.00 20.63 103 GLU A N 1
ATOM 773 C CA . GLU A 1 103 ? 6.514 -0.230 56.257 1.00 22.59 103 GLU A CA 1
ATOM 774 C C . GLU A 1 103 ? 5.165 -0.869 56.025 1.00 21.73 103 GLU A C 1
ATOM 775 O O . GLU A 1 103 ? 4.307 -0.862 56.901 1.00 23.98 103 GLU A O 1
ATOM 781 N N . GLN A 1 104 ? 4.983 -1.462 54.865 1.00 20.53 104 GLN A N 1
ATOM 782 C CA . GLN A 1 104 ? 3.872 -2.372 54.593 1.00 18.99 104 GLN A CA 1
ATOM 783 C C . GLN A 1 104 ? 4.219 -3.898 54.770 1.00 17.03 104 GLN A C 1
ATOM 784 O O . GLN A 1 104 ? 3.452 -4.802 54.361 1.00 17.55 104 GLN A O 1
ATOM 790 N N . ASN A 1 105 ? 5.401 -4.177 55.344 1.00 14.21 105 ASN A N 1
ATOM 791 C CA . ASN A 1 105 ? 5.865 -5.553 55.538 1.00 13.92 105 ASN A CA 1
ATOM 792 C C . ASN A 1 105 ? 6.099 -6.331 54.300 1.00 11.45 105 ASN A C 1
ATOM 793 O O . ASN A 1 105 ? 6.082 -7.522 54.294 1.00 11.04 105 ASN A O 1
ATOM 798 N N . LYS A 1 106 ? 6.367 -5.604 53.196 1.00 11.89 106 LYS A N 1
ATOM 799 C CA . LYS A 1 106 ? 6.625 -6.345 51.969 1.00 11.18 106 LYS A CA 1
ATOM 800 C C . LYS A 1 106 ? 8.075 -6.332 51.663 1.00 7.72 106 LYS A C 1
ATOM 801 O O . LYS A 1 106 ? 8.838 -5.504 52.156 1.00 9.10 106 LYS A O 1
ATOM 807 N N . HIS A 1 107 ? 8.458 -7.296 50.852 1.00 8.07 107 HIS A N 1
ATOM 808 C CA . HIS A 1 107 ? 9.833 -7.385 50.448 1.00 6.84 107 HIS A CA 1
ATOM 809 C C . HIS A 1 107 ? 10.021 -6.878 49.055 1.00 5.88 107 HIS A C 1
ATOM 810 O O . HIS A 1 107 ? 9.197 -7.124 48.201 1.00 6.39 107 HIS A O 1
ATOM 817 N N . ILE A 1 108 ? 11.207 -6.299 48.862 1.00 5.77 108 ILE A N 1
ATOM 818 C CA . ILE A 1 108 ? 11.419 -5.622 47.591 1.00 6.57 108 ILE A CA 1
ATOM 819 C C . ILE A 1 108 ? 11.345 -6.624 46.446 1.00 7.45 108 ILE A C 1
ATOM 820 O O . ILE A 1 108 ? 10.942 -6.213 45.355 1.00 8.13 108 ILE A O 1
ATOM 825 N N . GLY A 1 109 ? 11.678 -7.906 46.622 1.00 6.87 109 GLY A N 1
ATOM 826 C CA . GLY A 1 109 ? 11.727 -8.843 45.567 1.00 8.11 109 GLY A CA 1
ATOM 827 C C . GLY A 1 109 ? 10.595 -9.833 45.726 1.00 7.53 109 GLY A C 1
ATOM 828 O O . GLY A 1 109 ? 10.666 -10.929 45.160 1.00 9.60 109 GLY A O 1
ATOM 829 N N . GLU A 1 110 ? 9.600 -9.416 46.537 1.00 8.16 110 GLU A N 1
ATOM 830 C CA . GLU A 1 110 ? 8.307 -10.048 46.509 1.00 9.52 110 GLU A CA 1
ATOM 831 C C . GLU A 1 110 ? 7.306 -9.144 45.860 1.00 9.22 110 GLU A C 1
ATOM 832 O O . GLU A 1 110 ? 6.344 -9.644 45.223 1.00 11.46 110 GLU A O 1
ATOM 838 N N . VAL A 1 111 ? 7.447 -7.820 45.949 1.00 7.70 111 VAL A N 1
ATOM 839 C CA . VAL A 1 111 ? 6.500 -6.913 45.264 1.00 7.10 111 VAL A CA 1
ATOM 840 C C . VAL A 1 111 ? 6.706 -6.936 43.780 1.00 9.85 111 VAL A C 1
ATOM 841 O O . VAL A 1 111 ? 5.820 -6.595 43.021 1.00 9.83 111 VAL A O 1
ATOM 845 N N . VAL A 1 112 ? 7.889 -7.369 43.363 1.00 8.62 112 VAL A N 1
ATOM 846 C CA . VAL A 1 112 ? 8.180 -7.535 41.955 1.00 9.46 112 VAL A CA 1
ATOM 847 C C . VAL A 1 112 ? 8.986 -8.818 41.894 1.00 10.84 112 VAL A C 1
ATOM 848 O O . VAL A 1 112 ? 9.631 -9.261 42.895 1.00 11.14 112 VAL A O 1
ATOM 852 N N . LYS A 1 113 ? 9.012 -9.443 40.732 1.00 9.02 113 LYS A N 1
ATOM 853 C CA . LYS A 1 113 ? 9.818 -10.620 40.536 1.00 9.60 113 LY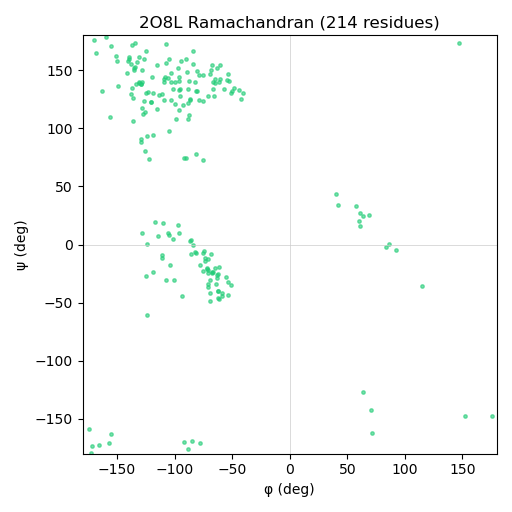S A CA 1
ATOM 854 C C . LYS A 1 113 ? 11.259 -10.211 40.312 1.00 9.69 113 LYS A C 1
ATOM 855 O O . LYS A 1 113 ? 11.525 -9.437 39.368 1.00 8.32 113 LYS A O 1
ATOM 861 N N . PRO A 1 114 ? 12.175 -10.725 41.118 1.00 9.10 114 PRO A N 1
ATOM 862 C CA . PRO A 1 114 ? 13.582 -10.462 40.816 1.00 8.21 114 PRO A CA 1
ATOM 863 C C . PRO A 1 114 ? 13.977 -10.835 39.427 1.00 8.88 114 PRO A C 1
ATOM 864 O O . PRO A 1 114 ? 13.519 -11.844 38.790 1.00 7.60 114 PRO A O 1
ATOM 868 N N . ALA A 1 115 ? 14.909 -10.013 38.947 1.00 7.60 115 ALA A N 1
ATOM 869 C CA . ALA A 1 115 ? 15.476 -10.301 37.632 1.00 6.63 115 ALA A CA 1
ATOM 870 C C . ALA A 1 115 ? 16.140 -11.606 37.565 1.00 7.52 115 ALA A C 1
ATOM 871 O O . ALA A 1 115 ? 16.584 -12.141 38.599 1.00 6.81 115 ALA A O 1
ATOM 873 N N . THR A 1 116 ? 16.205 -12.147 36.364 1.00 7.60 116 THR A N 1
ATOM 874 C CA . THR A 1 116 ? 16.967 -13.343 36.129 1.00 7.25 116 THR A CA 1
ATOM 875 C C . THR A 1 116 ? 18.337 -12.962 35.623 1.00 6.50 116 THR A C 1
ATOM 876 O O . THR A 1 116 ? 18.436 -12.144 34.674 1.00 7.85 116 THR A O 1
ATOM 880 N N . MET A 1 117 ? 19.355 -13.493 36.277 1.00 6.19 117 MET A N 1
ATOM 881 C CA . MET A 1 117 ? 20.700 -13.134 35.835 1.00 5.27 117 MET A CA 1
ATOM 882 C C . MET A 1 117 ? 21.190 -14.049 34.753 1.00 6.29 117 MET A C 1
ATOM 883 O O . MET A 1 117 ? 20.887 -15.233 34.808 1.00 8.31 117 MET A O 1
ATOM 888 N N . SER A 1 118 ? 21.888 -13.514 33.766 1.00 7.99 118 SER A N 1
ATOM 889 C CA . SER A 1 118 ? 22.397 -14.345 32.751 1.00 7.62 118 SER A CA 1
ATOM 890 C C . SER A 1 118 ? 23.652 -15.015 33.200 1.00 9.03 118 SER A C 1
ATOM 891 O O . SER A 1 118 ? 24.421 -14.470 33.991 1.00 8.07 118 SER A O 1
ATOM 894 N N . ASN A 1 119 ? 23.927 -16.225 32.708 1.00 8.02 119 ASN A N 1
ATOM 895 C CA . ASN A 1 119 ? 25.256 -16.778 32.931 1.00 10.74 119 ASN A CA 1
ATOM 896 C C . ASN A 1 119 ? 26.263 -16.331 31.957 1.00 8.51 119 ASN A C 1
ATOM 897 O O . ASN A 1 119 ? 27.441 -16.596 32.100 1.00 9.27 119 ASN A O 1
ATOM 902 N N . ASN A 1 120 ? 25.803 -15.502 31.017 1.00 8.17 120 ASN A N 1
ATOM 903 C CA . ASN A 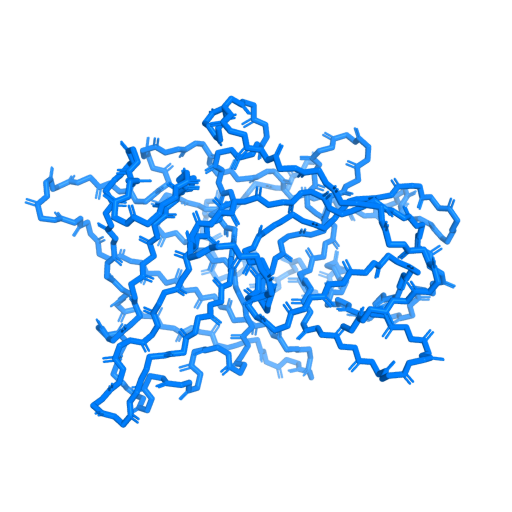1 120 ? 26.654 -14.770 30.076 1.00 7.90 120 ASN A CA 1
ATOM 904 C C . ASN A 1 120 ? 27.513 -15.618 29.186 1.00 9.48 120 ASN A C 1
ATOM 905 O O . ASN A 1 120 ? 28.443 -15.141 28.570 1.00 10.26 120 ASN A O 1
ATOM 910 N N . ALA A 1 121 ? 27.128 -16.869 29.048 1.00 11.11 121 ALA A N 1
ATOM 911 C CA . ALA A 1 121 ? 27.948 -17.751 28.181 1.00 11.97 121 ALA A CA 1
ATOM 912 C C . ALA A 1 121 ? 27.810 -17.442 26.717 1.00 12.96 121 ALA A C 1
ATOM 913 O O . ALA A 1 121 ? 28.711 -17.701 25.945 1.00 13.81 121 ALA A O 1
ATOM 915 N N . GLU A 1 122 ? 26.744 -16.774 26.378 1.00 10.81 122 GLU A N 1
ATOM 916 C CA . GLU A 1 122 ? 26.445 -16.525 24.988 1.00 13.73 122 GLU A CA 1
ATOM 917 C C . GLU A 1 122 ? 26.528 -15.054 24.704 1.00 13.35 122 GLU A C 1
ATOM 918 O O . GLU A 1 122 ? 26.295 -14.668 23.583 1.00 14.88 122 GLU A O 1
ATOM 924 N N . THR A 1 123 ? 26.997 -14.226 25.673 1.00 9.35 123 THR A N 1
ATOM 925 C CA . THR A 1 123 ? 26.984 -12.822 25.411 1.00 7.69 123 THR A CA 1
ATOM 926 C C . THR A 1 123 ? 28.204 -12.466 24.601 1.00 7.75 123 THR A C 1
ATOM 927 O O . THR A 1 123 ? 29.354 -12.958 24.861 1.00 9.85 123 THR A O 1
ATOM 931 N N . GLN A 1 124 ? 28.002 -11.599 23.650 1.00 7.17 124 GLN A N 1
ATOM 932 C CA . GLN A 1 124 ? 29.066 -11.307 22.740 1.00 8.57 124 GLN A CA 1
ATOM 933 C C . GLN A 1 124 ? 28.927 -9.865 22.260 1.00 8.29 124 GLN A C 1
ATOM 934 O O . GLN A 1 124 ? 27.827 -9.286 22.181 1.00 8.85 124 GLN A O 1
ATOM 940 N N . THR A 1 125 ? 30.049 -9.324 21.796 1.00 8.93 125 THR A N 1
ATOM 941 C CA . THR A 1 125 ? 30.074 -8.079 21.133 1.00 9.93 125 THR A CA 1
ATOM 942 C C . THR A 1 125 ? 29.086 -8.064 19.931 1.00 9.93 125 THR A C 1
ATOM 943 O O . THR A 1 125 ? 28.881 -9.100 19.302 1.00 9.23 125 THR A O 1
ATOM 947 N N . ASN A 1 126 ? 28.430 -6.928 19.744 1.00 8.24 126 ASN A N 1
ATOM 948 C CA . ASN A 1 126 ? 27.469 -6.649 18.668 1.00 9.01 126 ASN A CA 1
ATOM 949 C C . ASN A 1 126 ? 26.101 -7.129 18.965 1.00 10.29 126 ASN A C 1
ATOM 950 O O . ASN A 1 126 ? 25.201 -7.022 18.165 1.00 11.50 126 ASN A O 1
ATOM 955 N N . GLN A 1 127 ? 25.903 -7.773 20.096 1.00 8.52 127 GLN A N 1
ATOM 956 C CA . GLN A 1 127 ? 24.524 -8.184 20.443 1.00 9.54 127 GLN A CA 1
ATOM 957 C C . GLN A 1 127 ? 23.700 -7.001 20.910 1.00 8.56 127 GLN A C 1
ATOM 958 O O . GLN A 1 127 ? 24.215 -6.053 21.477 1.00 8.48 127 GLN A O 1
ATOM 964 N N . ASN A 1 128 ? 22.431 -7.043 20.588 1.00 7.27 128 ASN A N 1
ATOM 965 C CA . ASN A 1 128 ? 21.570 -5.975 20.966 1.00 6.83 128 ASN A CA 1
ATOM 966 C C . ASN A 1 128 ? 21.154 -6.171 22.405 1.00 6.85 128 ASN A C 1
ATOM 967 O O . ASN A 1 128 ? 20.693 -7.256 22.804 1.00 8.36 128 ASN A O 1
ATOM 972 N N . ILE A 1 129 ? 21.278 -5.077 23.132 1.00 6.78 129 ILE A N 1
ATOM 973 C CA . ILE A 1 129 ? 20.983 -5.116 24.568 1.00 6.13 129 ILE A CA 1
ATOM 974 C C . ILE A 1 129 ? 20.204 -3.923 24.924 1.00 7.79 129 ILE A C 1
ATOM 975 O O . ILE A 1 129 ? 19.977 -3.027 24.060 1.00 7.96 129 ILE A O 1
ATOM 980 N N . THR A 1 130 ? 19.692 -3.838 26.135 1.00 5.63 130 THR A N 1
ATOM 981 C CA . THR A 1 130 ? 19.077 -2.648 26.579 1.00 4.59 130 THR A CA 1
ATOM 982 C C . THR A 1 130 ? 19.640 -2.364 27.951 1.00 4.91 130 THR A C 1
ATOM 983 O O . THR A 1 130 ? 20.110 -3.270 28.667 1.00 5.40 130 THR A O 1
ATOM 987 N N . VAL A 1 131 ? 19.570 -1.122 28.325 1.00 4.48 131 VAL A N 1
ATOM 988 C CA . VAL A 1 131 ? 19.972 -0.683 29.663 1.00 3.79 131 VAL A CA 1
ATOM 989 C C . VAL A 1 131 ? 18.794 0.081 30.084 1.00 3.90 131 VAL A C 1
ATOM 990 O O . VAL A 1 131 ? 18.398 1.084 29.448 1.00 4.65 131 VAL A O 1
ATOM 994 N N . THR A 1 132 ? 18.159 -0.380 31.144 1.00 4.47 132 THR A N 1
ATOM 995 C CA . THR A 1 132 ? 16.843 0.145 31.526 1.00 4.41 132 THR A CA 1
ATOM 996 C C . THR A 1 132 ? 16.928 0.611 32.944 1.00 4.84 132 THR A C 1
ATOM 997 O O . THR A 1 132 ? 17.410 -0.087 33.840 1.00 4.68 132 THR A O 1
ATOM 1001 N N . GLY A 1 133 ? 16.467 1.813 33.151 1.00 4.53 133 GLY A N 1
ATOM 1002 C CA . GLY A 1 133 ? 16.567 2.409 34.462 1.00 3.83 133 GLY A CA 1
ATOM 1003 C C . GLY A 1 133 ? 16.071 3.782 34.358 1.00 5.70 133 GLY A C 1
ATOM 1004 O O . GLY A 1 133 ? 15.137 4.052 33.580 1.00 4.47 133 GLY A O 1
ATOM 1005 N N . TYR A 1 134 ? 16.661 4.633 35.174 1.00 4.53 134 TYR A N 1
ATOM 1006 C CA . TYR A 1 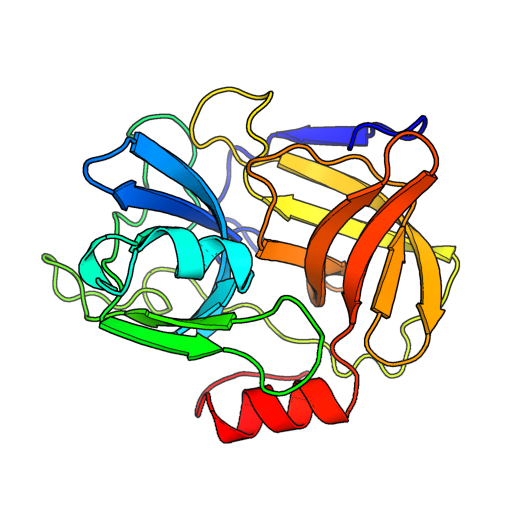134 ? 16.056 5.937 35.535 1.00 4.88 134 TYR A CA 1
ATOM 1007 C C . TYR A 1 134 ? 16.922 7.097 35.192 1.00 4.61 134 TYR A C 1
ATOM 1008 O O . TYR A 1 134 ? 17.525 7.694 36.076 1.00 4.13 134 TYR A O 1
ATOM 1017 N N . PRO A 1 135 ? 17.010 7.414 33.879 1.00 5.66 135 PRO A N 1
ATOM 1018 C CA . PRO A 1 135 ? 17.898 8.530 33.536 1.00 6.60 135 PRO A CA 1
ATOM 1019 C C . PRO A 1 135 ? 17.424 9.877 34.052 1.00 5.36 135 PRO A C 1
ATOM 1020 O O . PRO A 1 135 ? 16.208 10.172 34.070 1.00 6.32 135 PRO A O 1
ATOM 1024 N N . GLY A 1 136 ? 18.408 10.618 34.507 1.00 5.27 136 GLY A N 1
ATOM 1025 C CA . GLY A 1 136 ? 18.121 11.876 35.209 1.00 6.24 136 GLY A CA 1
ATOM 1026 C C . GLY A 1 136 ? 17.845 13.066 34.239 1.00 5.25 136 GLY A C 1
ATOM 1027 O O . GLY A 1 136 ? 17.442 14.166 34.655 1.00 7.57 136 GLY A O 1
ATOM 1028 N N . ASP A 1 137 ? 18.059 12.824 32.947 1.00 6.84 137 ASP A N 1
ATOM 1029 C CA . ASP A 1 137 ? 17.595 13.808 31.995 1.00 7.45 137 ASP A CA 1
ATOM 1030 C C . ASP A 1 137 ? 16.194 13.616 31.582 1.00 7.77 137 ASP A C 1
ATOM 1031 O O . ASP A 1 137 ? 15.709 14.411 30.766 1.00 8.48 137 ASP A O 1
ATOM 1036 N N . LYS A 1 138 ? 15.487 12.663 32.124 1.00 7.93 138 LYS A N 1
ATOM 1037 C CA . LYS A 1 138 ? 14.063 12.481 31.896 1.00 6.89 138 LYS A CA 1
ATOM 1038 C C . LYS A 1 138 ? 13.331 12.905 33.166 1.00 8.64 138 LYS A C 1
ATOM 1039 O O . LYS A 1 138 ? 13.937 13.191 34.158 1.00 10.13 138 LYS A O 1
ATOM 1045 N N . PRO A 1 139 ? 12.003 12.966 33.106 1.00 11.02 139 PRO A N 1
ATOM 1046 C CA . PRO A 1 139 ? 11.351 13.395 34.316 1.00 12.77 139 PRO A CA 1
ATOM 1047 C C . PRO A 1 139 ? 11.615 12.398 35.453 1.00 12.31 139 PRO A C 1
ATOM 1048 O O . PRO A 1 139 ? 11.830 11.190 35.182 1.00 11.81 139 PRO A O 1
ATOM 1052 N N . VAL A 1 140 ? 11.591 12.907 36.696 1.00 12.40 140 VAL A N 1
ATOM 1053 C CA . VAL A 1 140 ? 11.806 12.183 37.907 1.00 12.77 140 VAL A CA 1
ATOM 1054 C C . VAL A 1 140 ? 11.115 10.828 37.840 1.00 12.59 140 VAL A C 1
ATOM 1055 O O . VAL A 1 140 ? 9.916 10.697 37.523 1.00 11.63 140 VAL A O 1
ATOM 1059 N N . ALA A 1 141 ? 11.881 9.814 38.168 1.00 10.55 141 ALA A N 1
ATOM 1060 C CA . ALA A 1 141 ? 11.424 8.483 38.430 1.00 9.01 141 ALA A CA 1
ATOM 1061 C C . ALA A 1 141 ? 10.683 7.904 37.283 1.00 8.78 141 ALA A C 1
ATOM 1062 O O . ALA A 1 141 ? 9.842 7.026 37.457 1.00 9.14 141 ALA A O 1
ATOM 1064 N N . THR A 1 142 ? 11.102 8.302 36.070 1.00 9.11 142 THR A N 1
ATOM 1065 C CA . THR A 1 142 ? 10.589 7.607 34.915 1.00 8.58 142 THR A CA 1
ATOM 1066 C C . THR A 1 142 ? 11.574 6.561 34.386 1.00 5.64 142 THR A C 1
ATOM 1067 O O . THR A 1 142 ? 12.792 6.830 34.347 1.00 6.07 142 THR A O 1
ATOM 1071 N N . MET A 1 143 ? 11.030 5.432 33.984 1.00 6.40 143 MET A N 1
ATOM 1072 C CA . MET A 1 143 ? 11.848 4.369 33.528 1.00 5.41 143 MET A CA 1
ATOM 1073 C C . MET A 1 143 ? 11.956 4.419 32.071 1.00 5.58 143 MET A C 1
ATOM 1074 O O . MET A 1 143 ? 10.988 4.634 31.359 1.00 5.63 143 MET A O 1
ATOM 1079 N N . TRP A 1 144 ? 13.189 4.265 31.574 1.00 4.42 144 TRP A N 1
ATOM 1080 C CA . TRP A 1 144 ? 13.496 4.301 30.124 1.00 5.32 144 TRP A CA 1
ATOM 1081 C C . TRP A 1 144 ? 14.386 3.154 29.796 1.00 4.95 144 TRP A C 1
ATOM 1082 O O . TRP A 1 144 ? 15.328 2.839 30.522 1.00 5.61 144 TRP A O 1
ATOM 1093 N N . GLU A 1 145 ? 14.067 2.552 28.674 1.00 5.98 145 GLU A N 1
ATOM 1094 C CA . GLU A 1 145 ? 14.789 1.467 28.114 1.00 4.30 145 GLU A CA 1
ATOM 1095 C C . GLU A 1 145 ? 15.672 2.073 27.034 1.00 6.57 145 GLU A C 1
ATOM 1096 O O . GLU A 1 145 ? 15.168 2.683 26.091 1.00 6.48 145 GLU A O 1
ATOM 1102 N N . SER A 1 146 ? 16.956 1.921 27.140 1.00 4.84 146 SER A N 1
ATOM 1103 C CA . SER A 1 146 ? 17.856 2.430 26.159 1.00 6.16 146 SER A CA 1
ATOM 1104 C C . SER A 1 146 ? 18.472 1.278 25.420 1.00 6.55 146 SER A C 1
ATOM 1105 O O . SER A 1 146 ? 19.001 0.306 25.985 1.00 6.04 146 SER A O 1
ATOM 1108 N N . LYS A 1 147 ? 18.430 1.355 24.121 1.00 5.34 147 LYS A N 1
ATOM 1109 C CA . LYS A 1 147 ? 18.743 0.290 23.264 1.00 5.66 147 LYS A CA 1
ATOM 1110 C C . LYS A 1 147 ? 20.046 0.518 22.544 1.00 5.87 147 LYS A C 1
ATOM 1111 O O . LYS A 1 147 ? 20.326 1.598 22.054 1.00 6.90 147 LYS A O 1
ATOM 1117 N N . GLY A 1 148 ? 20.820 -0.525 22.409 1.00 6.27 148 GLY A N 1
ATOM 1118 C CA . GLY A 1 148 ? 22.070 -0.423 21.668 1.00 6.83 148 GLY A CA 1
ATOM 1119 C C . GLY A 1 148 ? 22.709 -1.775 21.549 1.00 7.49 148 GLY A C 1
ATOM 1120 O O . GLY A 1 148 ? 22.092 -2.819 21.776 1.00 7.58 148 GLY A O 1
ATOM 1121 N N . LYS A 1 149 ? 24.010 -1.744 21.306 1.00 6.33 149 LYS A N 1
ATOM 1122 C CA . LYS A 1 149 ? 24.735 -3.019 21.112 1.00 7.18 149 LYS A CA 1
ATOM 1123 C C . LYS A 1 149 ? 25.902 -3.017 22.026 1.00 5.61 149 LYS A C 1
ATOM 1124 O O . LYS A 1 149 ? 26.487 -1.970 22.327 1.00 5.36 149 LYS A O 1
ATOM 1130 N N . ILE A 1 150 ? 26.261 -4.247 22.434 1.00 5.66 150 ILE A N 1
ATOM 1131 C CA . ILE A 1 150 ? 27.565 -4.361 23.154 1.00 5.64 150 ILE A CA 1
ATOM 1132 C C . ILE A 1 150 ? 28.684 -4.046 22.191 1.00 5.79 150 ILE A C 1
ATOM 1133 O O . ILE A 1 150 ? 28.661 -4.594 21.058 1.00 7.01 150 ILE A O 1
ATOM 1138 N N . THR A 1 151 ? 29.580 -3.241 22.658 1.00 6.09 151 THR A N 1
ATOM 1139 C CA . THR A 1 151 ? 30.704 -2.922 21.789 1.00 6.26 151 THR A CA 1
ATOM 1140 C C . THR A 1 151 ? 32.010 -3.519 22.281 1.00 7.94 151 THR A C 1
ATOM 1141 O O . THR A 1 151 ? 32.973 -3.522 21.499 1.00 9.44 151 THR A O 1
ATOM 1145 N N . TYR A 1 152 ? 32.033 -4.029 23.521 1.00 7.05 152 TYR A N 1
ATOM 1146 C CA . TYR A 1 152 ? 33.308 -4.356 24.140 1.00 8.32 152 TYR A CA 1
ATOM 1147 C C . TYR A 1 152 ? 32.971 -5.256 25.282 1.00 7.92 152 TYR A C 1
ATOM 1148 O O . TYR A 1 152 ? 32.072 -5.005 26.048 1.00 6.54 152 TYR A O 1
ATOM 1157 N N . LEU A 1 153 ? 33.669 -6.357 25.393 1.00 8.48 153 LEU A N 1
ATOM 1158 C CA . LEU A 1 153 ? 33.531 -7.220 26.514 1.00 8.50 153 LEU A CA 1
ATOM 1159 C C . LEU A 1 153 ? 34.942 -7.565 26.867 1.00 7.40 153 LEU A C 1
ATOM 1160 O O . LEU A 1 153 ? 35.703 -8.074 25.984 1.00 7.91 153 LEU A O 1
ATOM 1165 N N . LYS A 1 154 ? 35.330 -7.354 28.101 1.00 6.58 154 LYS A N 1
ATOM 1166 C CA . LYS A 1 154 ? 36.751 -7.634 28.479 1.00 6.90 154 LYS A CA 1
ATOM 1167 C C . LYS A 1 154 ? 36.705 -7.867 2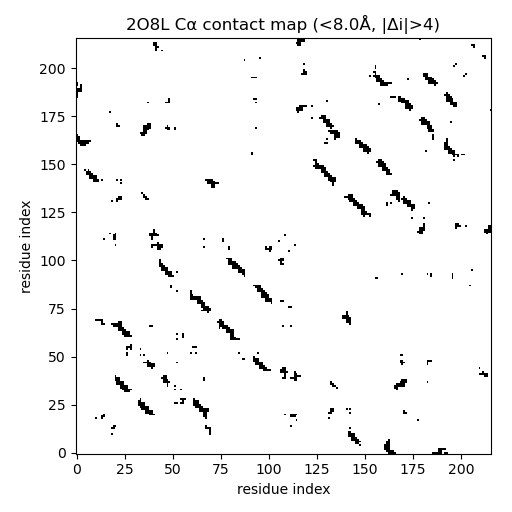9.930 1.00 6.25 154 LYS A C 1
ATOM 1168 O O . LYS A 1 154 ? 36.461 -6.949 30.711 1.00 5.99 154 LYS A O 1
ATOM 1174 N N . GLY A 1 155 ? 36.926 -9.128 30.355 1.00 5.30 155 GLY A N 1
ATOM 1175 C CA . GLY A 1 155 ? 36.923 -9.353 31.732 1.00 5.67 155 GLY A CA 1
ATOM 1176 C C . GLY A 1 155 ? 35.584 -9.068 32.375 1.00 5.13 155 GLY A C 1
ATOM 1177 O O . GLY A 1 155 ? 34.547 -9.569 31.948 1.00 7.31 155 GLY A O 1
ATOM 1178 N N . GLU A 1 156 ? 35.587 -8.249 33.401 1.00 5.95 156 GLU A N 1
ATOM 1179 C CA . GLU A 1 156 ? 34.398 -7.921 34.141 1.00 6.88 156 GLU A CA 1
ATOM 1180 C C . GLU A 1 156 ? 33.828 -6.602 33.631 1.00 7.26 156 GLU A C 1
ATOM 1181 O O . GLU A 1 156 ? 33.008 -5.999 34.301 1.00 7.41 156 GLU A O 1
ATOM 1187 N N . ALA A 1 157 ? 34.256 -6.191 32.469 1.00 5.71 157 ALA A N 1
ATOM 1188 C CA . ALA A 1 157 ? 33.762 -4.924 31.889 1.00 6.14 157 ALA A CA 1
ATOM 1189 C C . ALA A 1 157 ? 33.094 -5.146 30.621 1.00 7.63 157 ALA A C 1
ATOM 1190 O O . ALA A 1 157 ? 33.474 -5.966 29.787 1.00 6.92 157 ALA A O 1
ATOM 1192 N N . MET A 1 158 ? 32.054 -4.374 30.365 1.00 4.42 158 MET A N 1
ATOM 1193 C CA . MET A 1 158 ? 31.416 -4.341 29.034 1.00 5.69 158 MET A CA 1
ATOM 1194 C C . MET A 1 158 ? 31.206 -2.901 28.711 1.00 5.30 158 MET A C 1
ATOM 1195 O O . MET A 1 158 ? 31.050 -1.989 29.592 1.00 5.42 158 MET A O 1
ATOM 1200 N N . GLN A 1 159 ? 31.188 -2.609 27.431 1.00 5.22 159 GLN A N 1
ATOM 1201 C CA . GLN A 1 159 ? 30.810 -1.280 26.970 1.00 6.12 159 GLN A CA 1
ATOM 1202 C C . GLN A 1 159 ? 29.812 -1.472 25.917 1.00 4.68 159 GLN A C 1
ATOM 1203 O O . GLN A 1 159 ? 29.640 -2.536 25.315 1.00 5.50 159 GLN A O 1
ATOM 1209 N N . TYR A 1 160 ? 29.064 -0.373 25.640 1.00 4.51 160 TYR A N 1
ATOM 1210 C CA . TYR A 1 160 ? 28.032 -0.406 24.635 1.00 5.45 160 TYR A CA 1
ATOM 1211 C C . TYR A 1 160 ? 27.811 1.006 24.129 1.00 6.66 160 TYR A C 1
ATOM 1212 O O . TYR A 1 160 ? 28.281 1.945 24.683 1.00 5.86 160 TYR A O 1
ATOM 1221 N N . ASP A 1 161 ? 27.017 1.056 23.065 1.00 6.67 161 ASP A N 1
ATOM 1222 C CA . ASP A 1 161 ? 26.927 2.268 22.315 1.00 5.92 161 ASP A CA 1
ATOM 1223 C C . ASP A 1 161 ? 25.651 2.961 22.595 1.00 6.73 161 ASP A C 1
ATOM 1224 O O . ASP A 1 161 ? 25.350 3.951 21.949 1.00 7.50 161 ASP A O 1
ATOM 1229 N N . LEU A 1 162 ? 24.879 2.497 23.569 1.00 4.88 162 LEU A N 1
ATOM 1230 C CA . LEU A 1 162 ? 23.587 3.138 23.835 1.00 5.85 162 LEU A CA 1
ATOM 1231 C C . LEU A 1 162 ? 23.767 4.226 24.836 1.00 6.76 162 LEU A C 1
ATOM 1232 O O . LEU A 1 162 ? 24.729 4.313 25.584 1.00 6.92 162 LEU A O 1
ATOM 1237 N N . SER A 1 163 ? 22.793 5.125 24.825 1.00 6.21 163 SER A N 1
ATOM 1238 C CA . SER A 1 163 ? 22.877 6.273 25.663 1.00 5.90 163 SER A CA 1
ATOM 1239 C C . SER A 1 163 ? 22.289 6.097 27.061 1.00 5.67 163 SER A C 1
ATOM 1240 O O . SER A 1 163 ? 21.312 5.401 27.245 1.00 7.14 163 SER A O 1
ATOM 1243 N N . THR A 1 164 ? 22.839 6.778 28.034 1.00 4.73 164 THR A N 1
ATOM 1244 C CA . THR A 1 164 ? 22.343 6.807 29.392 1.00 4.78 164 THR A CA 1
ATOM 1245 C C . THR A 1 164 ? 22.727 8.147 29.972 1.00 4.61 164 THR A C 1
ATOM 1246 O O . THR A 1 164 ? 23.582 8.859 29.420 1.00 5.84 164 THR A O 1
ATOM 1250 N N . THR A 1 165 ? 22.093 8.531 31.031 1.00 3.28 165 THR A N 1
ATOM 1251 C CA . THR A 1 165 ? 22.429 9.731 31.691 1.00 3.53 165 THR A CA 1
ATOM 1252 C C . THR A 1 165 ? 22.413 9.522 33.185 1.00 4.24 165 THR A C 1
ATOM 1253 O O . THR A 1 165 ? 21.737 8.576 33.664 1.00 5.60 165 THR A O 1
ATOM 1257 N N . GLY A 1 166 ? 23.168 10.348 33.885 1.00 4.71 166 GLY A N 1
ATOM 1258 C CA . GLY A 1 166 ? 23.196 10.266 35.336 1.00 4.36 166 GLY A CA 1
ATOM 1259 C C . GLY A 1 166 ? 21.823 10.113 35.851 1.00 5.63 166 GLY A C 1
ATOM 1260 O O . GLY A 1 166 ? 20.901 10.847 35.439 1.00 7.49 166 GLY A O 1
ATOM 1261 N N . GLY A 1 167 ? 21.678 9.171 36.749 1.00 4.81 167 GLY A N 1
ATOM 1262 C CA . GLY A 1 167 ? 20.395 8.595 37.138 1.00 5.97 167 GLY A CA 1
ATOM 1263 C C . GLY A 1 167 ? 20.354 7.142 36.729 1.00 4.19 167 GLY A C 1
ATOM 1264 O O . GLY A 1 167 ? 19.818 6.300 37.471 1.00 5.18 167 GLY A O 1
ATOM 1265 N N . ASN A 1 168 ? 20.949 6.829 35.612 1.00 3.88 168 ASN A N 1
ATOM 1266 C CA . ASN A 1 168 ? 20.991 5.449 35.157 1.00 4.50 168 ASN A CA 1
ATOM 1267 C C . ASN A 1 168 ? 21.977 4.604 35.968 1.00 3.41 168 ASN A C 1
ATOM 1268 O O . ASN A 1 168 ? 22.008 3.411 35.790 1.00 4.72 168 ASN A O 1
ATOM 1273 N N . SER A 1 169 ? 22.826 5.217 36.795 1.00 3.90 169 SER A N 1
ATOM 1274 C CA . SER A 1 169 ? 23.790 4.419 37.587 1.00 3.92 169 SER A CA 1
ATOM 1275 C C . SER A 1 169 ? 23.109 3.180 38.148 1.00 4.23 169 SER A C 1
ATOM 1276 O O . SER A 1 169 ? 22.094 3.296 38.788 1.00 4.66 169 SER A O 1
ATOM 1279 N N . GLY A 1 170 ? 23.668 1.992 37.873 1.00 2.78 170 GLY A N 1
ATOM 1280 C CA . GLY A 1 170 ? 23.064 0.825 38.506 1.00 4.27 170 GLY A CA 1
ATOM 1281 C C . GLY A 1 170 ? 22.017 0.158 37.679 1.00 3.86 170 GLY A C 1
ATOM 1282 O O . GLY A 1 170 ? 21.485 -0.875 38.076 1.00 4.93 170 GLY A O 1
ATOM 1283 N N . SER A 1 171 ? 21.690 0.738 36.534 1.00 4.61 171 SER A N 1
ATOM 1284 C CA . SER A 1 171 ? 20.664 0.155 35.647 1.00 3.56 171 SER A CA 1
ATOM 1285 C C . SER A 1 171 ? 21.094 -1.203 35.205 1.00 5.17 171 SER A C 1
ATOM 1286 O O . SER A 1 171 ? 22.210 -1.411 34.843 1.00 4.59 171 SER A O 1
ATOM 1289 N N . PRO A 1 172 ? 20.141 -2.123 35.153 1.00 4.19 172 PRO A N 1
ATOM 1290 C CA . PRO A 1 172 ? 20.477 -3.432 34.591 1.00 3.36 172 PRO A CA 1
ATOM 1291 C C . PRO A 1 172 ? 20.718 -3.338 33.119 1.00 2.90 172 PRO A C 1
ATOM 1292 O O . PRO A 1 172 ? 20.029 -2.573 32.417 1.00 4.47 172 PRO A O 1
ATOM 1296 N N . VAL A 1 173 ? 21.617 -4.154 32.630 1.00 3.80 173 VAL A N 1
ATOM 1297 C CA . VAL A 1 173 ? 21.820 -4.344 31.219 1.00 4.59 173 VAL A CA 1
ATOM 1298 C C . VAL A 1 173 ? 21.176 -5.640 30.938 1.00 5.23 173 VAL A C 1
ATOM 1299 O O . VAL A 1 173 ? 21.492 -6.665 31.551 1.00 4.46 173 VAL A O 1
ATOM 1303 N N . PHE A 1 174 ? 20.245 -5.602 29.998 1.00 4.59 174 PHE A N 1
ATOM 1304 C CA . PHE A 1 174 ? 19.493 -6.838 29.645 1.00 5.54 174 PHE A CA 1
ATOM 1305 C C . PHE A 1 174 ? 19.899 -7.354 28.285 1.00 7.06 174 PHE A C 1
ATOM 1306 O O . PHE A 1 174 ? 20.116 -6.565 27.361 1.00 6.64 174 PHE A O 1
ATOM 1314 N N . ASN A 1 175 ? 19.929 -8.648 28.149 1.00 5.60 175 ASN A N 1
ATOM 1315 C CA . ASN A 1 175 ? 20.036 -9.183 26.779 1.00 6.05 175 ASN A CA 1
ATOM 1316 C C . ASN A 1 175 ? 18.636 -9.340 26.227 1.00 7.21 175 ASN A C 1
ATOM 1317 O O . ASN A 1 175 ? 17.643 -8.974 26.817 1.00 7.10 175 ASN A O 1
ATOM 1322 N N . GLU A 1 176 ? 18.603 -9.907 25.016 1.00 8.35 176 GLU A N 1
ATOM 1323 C CA . GLU A 1 176 ? 17.359 -10.094 24.312 1.00 11.01 176 GLU A CA 1
ATOM 1324 C C . GLU A 1 176 ? 16.439 -11.019 25.053 1.00 10.08 176 GLU A C 1
ATOM 1325 O O . GLU A 1 176 ? 15.269 -10.980 24.819 1.00 9.96 176 GLU A O 1
ATOM 1331 N N . LYS A 1 177 ? 16.993 -11.916 25.866 1.00 8.81 177 LYS A N 1
ATOM 1332 C CA . LYS A 1 177 ? 16.217 -12.841 26.643 1.00 9.13 177 LYS A CA 1
ATOM 1333 C C . LYS A 1 177 ? 15.798 -12.183 27.942 1.00 8.99 177 LYS A C 1
ATOM 1334 O O . LYS A 1 177 ? 15.083 -12.811 28.773 1.00 8.90 177 LYS A O 1
ATOM 1340 N N . ASN A 1 178 ? 16.136 -10.894 28.099 1.00 6.70 178 ASN A N 1
ATOM 1341 C CA . ASN A 1 178 ? 15.661 -10.221 29.306 1.00 7.96 178 ASN A CA 1
ATOM 1342 C C . ASN A 1 178 ? 16.294 -10.702 30.552 1.00 8.75 178 ASN A C 1
ATOM 1343 O O . ASN A 1 178 ? 15.717 -10.606 31.647 1.00 7.93 178 ASN A O 1
ATOM 1348 N N . GLU A 1 179 ? 17.486 -11.237 30.413 1.00 7.45 179 GLU A N 1
ATOM 1349 C CA . GLU A 1 179 ? 18.344 -11.638 31.572 1.00 5.50 179 GLU A CA 1
ATOM 1350 C C . GLU A 1 179 ? 19.266 -10.481 31.759 1.00 6.01 179 GLU A C 1
ATOM 1351 O O . GLU A 1 179 ? 19.673 -9.772 30.833 1.00 5.78 179 GLU A O 1
ATOM 1357 N N . VAL A 1 180 ? 19.670 -10.336 32.989 1.00 5.82 180 VAL A N 1
ATOM 1358 C CA . VAL A 1 180 ? 20.624 -9.266 33.270 1.00 4.43 180 VAL A CA 1
ATOM 1359 C C . VAL A 1 180 ? 22.015 -9.790 33.025 1.00 6.62 180 VAL A C 1
ATOM 1360 O O . VAL A 1 180 ? 22.443 -10.824 33.593 1.00 6.72 180 VAL A O 1
ATOM 1364 N N . ILE A 1 181 ? 22.724 -9.067 32.171 1.00 5.19 181 ILE A N 1
ATOM 1365 C CA . ILE A 1 181 ? 24.049 -9.396 31.766 1.00 6.14 181 ILE A CA 1
ATOM 1366 C C . ILE A 1 181 ? 25.108 -8.536 32.426 1.00 5.79 181 ILE A C 1
ATOM 1367 O O . ILE A 1 181 ? 26.285 -8.847 32.441 1.00 5.73 181 ILE A O 1
ATOM 1372 N N . GLY A 1 182 ? 24.666 -7.429 32.956 1.00 4.60 182 GLY A N 1
ATOM 1373 C CA . GLY A 1 182 ? 25.627 -6.497 33.552 1.00 2.46 182 GLY A CA 1
ATOM 1374 C C . GLY A 1 182 ? 24.830 -5.431 34.314 1.00 3.78 182 GLY A C 1
ATOM 1375 O O . GLY A 1 182 ? 23.595 -5.371 34.299 1.00 4.29 182 GLY A O 1
ATOM 1376 N N . ILE A 1 183 ? 25.612 -4.589 34.952 1.00 2.54 183 ILE A N 1
ATOM 1377 C CA . ILE A 1 183 ? 25.055 -3.496 35.712 1.00 3.48 183 ILE A CA 1
ATOM 1378 C C . ILE A 1 183 ? 25.706 -2.211 35.280 1.00 2.79 183 ILE A C 1
ATOM 1379 O O . ILE A 1 183 ? 26.918 -2.110 35.393 1.00 3.86 183 ILE A O 1
ATOM 1384 N N . HIS A 1 184 ? 24.956 -1.360 34.654 1.00 3.52 184 HIS A N 1
ATOM 1385 C CA . HIS A 1 184 ? 25.543 -0.146 34.119 1.00 4.58 184 HIS A CA 1
ATOM 1386 C C . HIS A 1 184 ? 26.166 0.711 35.201 1.00 2.96 184 HIS A C 1
ATOM 1387 O O . HIS A 1 184 ? 25.611 0.809 36.251 1.00 4.00 184 HIS A O 1
ATOM 1394 N N . TRP A 1 185 ? 27.290 1.337 34.884 1.00 3.56 185 TRP A N 1
ATOM 1395 C CA . TRP A 1 185 ? 27.798 2.293 35.861 1.00 4.60 185 TRP A CA 1
ATOM 1396 C C . TRP A 1 185 ? 27.890 3.690 35.343 1.00 4.64 185 TRP A C 1
ATOM 1397 O O . TRP A 1 185 ? 27.947 4.630 36.171 1.00 5.84 185 TRP A O 1
ATOM 1408 N N . GLY A 1 186 ? 27.986 3.860 34.032 1.00 4.78 186 GLY A N 1
ATOM 1409 C CA . GLY A 1 186 ? 28.139 5.243 33.478 1.00 4.20 186 GLY A CA 1
ATOM 1410 C C . GLY A 1 186 ? 28.867 5.170 32.189 1.00 4.51 186 GLY A C 1
ATOM 1411 O O . GLY A 1 186 ? 28.788 4.203 31.467 1.00 5.88 186 GLY A O 1
ATOM 1412 N N . GLY A 1 187 ? 29.638 6.223 31.926 1.00 5.75 187 GLY A N 1
ATOM 1413 C CA . GLY A 1 187 ? 30.334 6.186 30.691 1.00 5.41 187 GLY A CA 1
ATOM 1414 C C . GLY A 1 187 ? 31.297 7.313 30.596 1.00 6.32 187 GLY A C 1
ATOM 1415 O O . GLY A 1 187 ? 31.531 8.056 31.552 1.00 7.23 187 GLY A O 1
ATOM 1416 N N . VAL A 1 188 ? 31.861 7.382 29.405 1.00 7.70 188 VAL A N 1
ATOM 1417 C CA . VAL A 1 188 ? 32.871 8.387 29.069 1.00 8.33 188 VAL A CA 1
ATOM 1418 C C . VAL A 1 188 ? 32.331 9.181 27.926 1.00 8.07 188 VAL A C 1
ATOM 1419 O O . VAL A 1 188 ? 31.980 8.657 26.894 1.00 8.67 188 VAL A O 1
ATOM 1423 N N . PRO A 1 189 ? 32.241 10.506 28.129 1.00 10.22 189 PRO A N 1
ATOM 1424 C CA . PRO A 1 189 ? 31.644 11.343 27.074 1.00 11.28 189 PRO A CA 1
ATOM 1425 C C . PRO A 1 189 ? 32.220 11.117 25.676 1.00 10.22 189 PRO A C 1
ATOM 1426 O O . PRO A 1 189 ? 33.438 11.007 25.515 1.00 10.84 189 PRO A O 1
ATOM 1430 N N . ASN A 1 190 ? 31.315 10.962 24.720 1.00 11.63 190 ASN A N 1
ATOM 1431 C CA . ASN A 1 190 ? 31.646 10.736 23.342 1.00 13.92 190 ASN A CA 1
ATOM 1432 C C . ASN A 1 190 ? 32.423 9.494 23.099 1.00 13.61 190 ASN A C 1
ATOM 1433 O O . ASN A 1 190 ? 33.156 9.328 22.097 1.00 17.80 190 ASN A O 1
ATOM 1438 N N . GLU A 1 191 ? 32.444 8.580 24.069 1.00 11.96 191 GLU A N 1
ATOM 1439 C CA . GLU A 1 191 ? 33.150 7.374 23.773 1.00 11.05 191 GLU A CA 1
ATOM 1440 C C . GLU A 1 191 ? 32.273 6.145 23.942 1.00 9.43 191 GLU A C 1
ATOM 1441 O O . GLU A 1 191 ? 31.996 5.446 23.024 1.00 11.23 191 GLU A O 1
ATOM 1447 N N . PHE A 1 192 ? 31.766 5.921 25.155 1.00 10.58 192 PHE A N 1
ATOM 1448 C CA . PHE A 1 192 ? 30.979 4.716 25.374 1.00 8.09 192 PHE A CA 1
ATOM 1449 C C . PHE A 1 192 ? 30.306 4.846 26.701 1.00 6.33 192 PHE A C 1
ATOM 1450 O O . PHE A 1 192 ? 30.641 5.665 27.563 1.00 6.77 192 PHE A O 1
ATOM 1458 N N . ASN A 1 193 ? 29.330 3.977 26.884 1.00 4.73 193 ASN A N 1
ATOM 1459 C CA . ASN A 1 193 ? 28.826 3.675 28.227 1.00 4.39 193 ASN A CA 1
ATOM 1460 C C . ASN A 1 193 ? 29.275 2.290 28.638 1.00 5.09 193 ASN A C 1
ATOM 1461 O O . ASN A 1 193 ? 29.583 1.424 27.789 1.00 5.25 193 ASN A O 1
ATOM 1466 N N . GLY A 1 194 ? 29.323 2.067 29.949 1.00 4.32 194 GLY A N 1
ATOM 1467 C CA . GLY A 1 194 ? 29.858 0.810 30.422 1.00 4.65 194 GLY A CA 1
ATOM 1468 C C . GLY A 1 194 ? 29.112 0.237 31.563 1.00 4.52 194 GLY A C 1
ATOM 1469 O O . GLY A 1 194 ? 28.383 0.899 32.249 1.00 5.29 194 GLY A O 1
ATOM 1470 N N . ALA A 1 195 ? 29.338 -1.049 31.733 1.00 4.25 195 ALA A N 1
ATOM 1471 C CA . ALA A 1 195 ? 28.674 -1.793 32.802 1.00 3.89 195 ALA A CA 1
ATOM 1472 C C . ALA A 1 195 ? 29.696 -2.724 33.376 1.00 5.00 195 ALA A C 1
ATOM 1473 O O . ALA A 1 195 ? 30.696 -3.110 32.709 1.00 3.67 195 ALA A O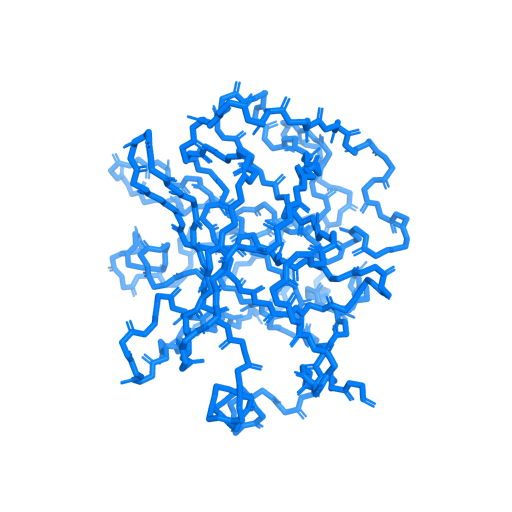 1
ATOM 1475 N N . VAL A 1 196 ? 29.423 -3.152 34.588 1.00 3.24 196 VAL A N 1
ATOM 1476 C CA . VAL A 1 196 ? 30.100 -4.312 35.154 1.00 4.12 196 VAL A CA 1
ATOM 1477 C C . VAL A 1 196 ? 29.444 -5.501 34.441 1.00 4.00 196 VAL A C 1
ATOM 1478 O O . VAL A 1 196 ? 28.205 -5.693 34.455 1.00 4.66 196 VAL A O 1
ATOM 1482 N N . PHE A 1 197 ? 30.304 -6.306 33.794 1.00 4.90 197 PHE A N 1
ATOM 1483 C CA . PHE A 1 197 ? 29.872 -7.520 33.098 1.00 4.26 197 PHE A CA 1
ATOM 1484 C C . PHE A 1 197 ? 29.849 -8.649 34.098 1.00 3.70 197 PHE A C 1
ATOM 1485 O O . PHE A 1 197 ? 30.839 -8.843 34.752 1.00 5.79 197 PHE A O 1
ATOM 1493 N N . ILE A 1 198 ? 28.732 -9.337 34.265 1.00 4.97 198 ILE A N 1
ATOM 1494 C CA . ILE A 1 198 ? 28.616 -10.378 35.241 1.00 4.15 198 ILE A CA 1
ATOM 1495 C C . ILE A 1 198 ? 29.197 -11.637 34.696 1.00 5.34 198 ILE A C 1
ATOM 1496 O O . ILE A 1 198 ? 28.464 -12.516 34.188 1.00 5.87 198 ILE A O 1
ATOM 1501 N N . ASN A 1 199 ? 30.537 -11.628 34.751 1.00 5.16 199 ASN A N 1
ATOM 1502 C CA . ASN A 1 199 ? 31.286 -12.847 34.275 1.00 5.84 199 ASN A CA 1
ATOM 1503 C C . ASN A 1 199 ? 31.342 -13.812 35.445 1.00 7.31 199 ASN A C 1
ATOM 1504 O O . ASN A 1 199 ? 30.622 -13.673 36.431 1.00 8.07 199 ASN A O 1
ATOM 1509 N N . GLU A 1 200 ? 32.133 -14.852 35.325 1.00 8.48 200 GLU A N 1
ATOM 1510 C CA . GLU A 1 200 ? 32.078 -15.954 36.314 1.00 8.65 200 GLU A CA 1
ATOM 1511 C C . GLU A 1 200 ? 32.444 -15.416 37.663 1.00 8.51 200 GLU A C 1
ATOM 1512 O O . GLU A 1 200 ? 31.757 -15.756 38.611 1.00 9.30 200 GLU A O 1
ATOM 1518 N N . ASN A 1 201 ? 33.417 -14.530 37.767 1.00 7.74 201 ASN A N 1
ATOM 1519 C CA . ASN A 1 201 ? 33.834 -14.074 39.049 1.00 8.62 201 ASN A CA 1
ATOM 1520 C C . ASN A 1 201 ? 32.758 -13.222 39.673 1.00 8.31 201 ASN A C 1
ATOM 1521 O O . ASN A 1 201 ? 32.483 -13.303 40.880 1.00 9.18 201 ASN A O 1
ATOM 1526 N N . VAL A 1 202 ? 32.151 -12.357 38.859 1.00 5.55 202 VAL A N 1
ATOM 1527 C CA . VAL A 1 202 ? 31.169 -11.491 39.437 1.00 6.39 202 VAL A CA 1
ATOM 1528 C C . VAL A 1 202 ? 29.954 -12.314 39.777 1.00 4.72 202 VAL A C 1
ATOM 1529 O O . VAL A 1 202 ? 29.363 -12.102 40.824 1.00 5.82 202 VAL A O 1
ATOM 1533 N N . ARG A 1 203 ? 29.596 -13.317 38.943 1.00 4.74 203 ARG A N 1
ATOM 1534 C CA . ARG A 1 203 ? 28.503 -14.210 39.318 1.00 4.69 203 ARG A CA 1
ATOM 1535 C C . ARG A 1 203 ? 28.787 -14.903 40.631 1.00 6.50 203 ARG A C 1
ATOM 1536 O O . ARG A 1 203 ? 27.892 -15.049 41.455 1.00 7.77 203 ARG A O 1
ATOM 1544 N N . ASN A 1 204 ? 30.040 -15.339 40.785 1.00 7.96 204 ASN A N 1
ATOM 1545 C CA . ASN A 1 204 ? 30.376 -16.010 42.024 1.00 7.89 204 ASN A CA 1
ATOM 1546 C C . ASN A 1 204 ? 30.221 -15.093 43.238 1.00 6.89 204 ASN A C 1
ATOM 1547 O O . ASN A 1 204 ? 29.780 -15.545 44.298 1.00 8.60 204 ASN A O 1
ATOM 1552 N N . PHE A 1 205 ? 30.614 -13.827 43.103 1.00 6.82 205 PHE A N 1
ATOM 1553 C CA . PHE A 1 205 ? 30.483 -12.923 44.145 1.00 8.30 205 PHE A CA 1
ATOM 1554 C C . PHE A 1 205 ? 29.018 -12.764 44.472 1.00 7.35 205 PHE A C 1
ATOM 1555 O O . PHE A 1 205 ? 28.586 -12.761 45.595 1.00 8.98 205 PHE A O 1
ATOM 1563 N N . LEU A 1 206 ? 28.177 -12.595 43.423 1.00 7.38 206 LEU A N 1
ATOM 1564 C CA . LEU A 1 206 ? 26.779 -12.413 43.642 1.00 7.23 206 LEU A CA 1
ATOM 1565 C C . LEU A 1 206 ? 26.148 -13.633 44.335 1.00 8.29 206 LEU A C 1
ATOM 1566 O O . LEU A 1 206 ? 25.333 -13.483 45.236 1.00 8.18 206 LEU A O 1
ATOM 1571 N N . LYS A 1 207 ? 26.463 -14.841 43.828 1.00 7.94 207 LYS A N 1
ATOM 1572 C CA . LYS A 1 207 ? 25.885 -16.027 44.440 1.00 7.03 207 LYS A CA 1
ATOM 1573 C C . LYS A 1 207 ? 26.384 -16.138 45.871 1.00 8.99 207 LYS A C 1
ATOM 1574 O O . LYS A 1 207 ? 25.640 -16.726 46.642 1.00 10.27 207 LYS A O 1
ATOM 1580 N N . GLN A 1 208 ? 27.596 -15.736 46.180 1.00 9.17 208 GLN A N 1
ATOM 1581 C CA . GLN A 1 208 ? 28.106 -15.929 47.573 1.00 8.45 208 GLN A CA 1
ATOM 1582 C C . GLN A 1 208 ? 27.386 -14.991 48.510 1.00 9.07 208 GLN A C 1
ATOM 1583 O O . GLN A 1 208 ? 27.299 -15.240 49.689 1.00 11.71 208 GLN A O 1
ATOM 1589 N N . ASN A 1 209 ? 26.885 -13.902 47.964 1.00 7.56 209 ASN A N 1
ATOM 1590 C CA . ASN A 1 209 ? 26.393 -12.860 48.791 1.00 8.15 209 ASN A CA 1
ATOM 1591 C C . ASN A 1 209 ? 24.901 -12.728 48.713 1.00 8.49 209 ASN A C 1
ATOM 1592 O O . ASN A 1 209 ? 24.383 -11.906 49.499 1.00 9.12 209 ASN A O 1
ATOM 1597 N N . ILE A 1 210 ? 24.193 -13.416 47.802 1.00 6.76 210 ILE A N 1
ATOM 1598 C CA . ILE A 1 210 ? 22.781 -13.298 47.658 1.00 6.57 210 ILE A CA 1
ATOM 1599 C C . ILE A 1 210 ? 22.210 -14.674 47.494 1.00 8.79 210 ILE A C 1
ATOM 1600 O O . ILE A 1 210 ? 22.340 -15.281 46.491 1.00 9.16 210 ILE A O 1
ATOM 1605 N N . GLU A 1 211 ? 21.581 -15.115 48.563 1.00 11.10 211 GLU A N 1
ATOM 1606 C CA . GLU A 1 211 ? 21.265 -16.502 48.609 1.00 13.22 211 GLU A CA 1
ATOM 1607 C C . GLU A 1 211 ? 20.244 -16.935 47.615 1.00 12.30 211 GLU A C 1
ATOM 1608 O O . GLU A 1 211 ? 20.279 -18.064 47.171 1.00 13.58 211 GLU A O 1
ATOM 1614 N N . ASP A 1 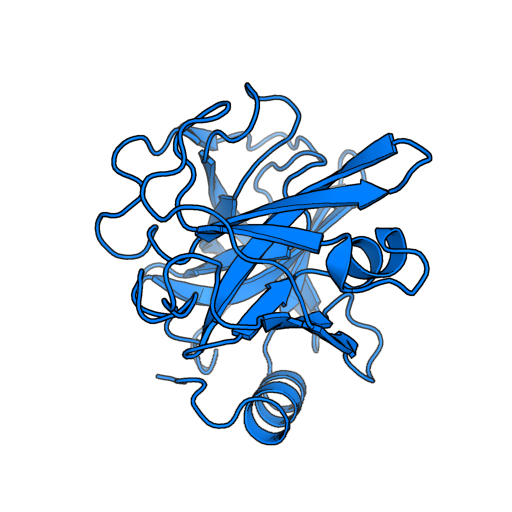212 ? 19.398 -16.021 47.154 1.00 8.88 212 ASP A N 1
ATOM 1615 C CA . ASP A 1 212 ? 18.328 -16.414 46.308 1.00 8.17 212 ASP A CA 1
ATOM 1616 C C . ASP A 1 212 ? 18.478 -15.760 44.926 1.00 8.68 212 ASP A C 1
ATOM 1617 O O . ASP A 1 212 ? 17.531 -15.848 44.144 1.00 9.84 212 ASP A O 1
ATOM 1622 N N . ILE A 1 213 ? 19.668 -15.313 44.593 1.00 8.72 213 ILE A N 1
ATOM 1623 C CA . ILE A 1 213 ? 19.834 -14.824 43.253 1.00 7.66 213 ILE A CA 1
ATOM 1624 C C . ILE A 1 213 ? 19.665 -15.931 42.239 1.00 8.93 213 ILE A C 1
ATOM 1625 O O . ILE A 1 213 ? 20.160 -17.057 42.470 1.00 10.33 213 ILE A O 1
ATOM 1630 N N . ASN A 1 214 ? 19.034 -15.625 41.083 1.00 8.91 214 ASN A N 1
ATOM 1631 C CA . ASN A 1 214 ? 18.754 -16.684 40.115 1.00 11.34 214 ASN A CA 1
ATOM 1632 C C . ASN A 1 214 ? 19.524 -16.412 38.881 1.00 10.78 214 ASN A C 1
ATOM 1633 O O . ASN A 1 214 ? 19.292 -15.432 38.208 1.00 12.68 214 ASN A O 1
ATOM 1638 N N . PHE A 1 215 ? 20.420 -17.305 38.562 1.00 10.97 215 PHE A N 1
ATOM 1639 C CA . PHE A 1 215 ? 21.088 -17.320 37.289 1.00 12.69 215 PHE A CA 1
ATOM 1640 C C . PHE A 1 215 ? 20.353 -18.302 36.396 1.00 16.47 215 PHE A C 1
ATOM 1641 O O . PHE A 1 215 ? 19.996 -19.409 36.829 1.00 19.20 215 PHE A O 1
ATOM 1649 N N . ALA A 1 216 ? 20.216 -17.947 35.149 1.00 16.60 216 ALA A N 1
ATOM 1650 C CA . ALA A 1 216 ? 19.589 -18.844 34.246 1.00 17.75 216 ALA A CA 1
ATOM 1651 C C . ALA A 1 216 ? 20.452 -20.076 34.017 1.00 22.30 216 ALA A C 1
ATOM 1652 O O . ALA A 1 216 ? 19.826 -21.132 33.815 1.00 25.97 216 ALA A O 1
#